Protein AF-A0A517ZX91-F1 (afdb_monomer_lite)

Foldseek 3Di:
DDDDDDDPPPPPPDDPQDPVNVLVVQQPDPWWKFWAFPVQFTQDTHPNNCVVQVHDPPPRGRDHLVVRDPPVVSVVVNVVFVVQVVVQDKDWDWDWDQDPVRDIWTKTKIKGFDADPVRHTGTMMIIMDTCPVVVVLVVVLVVLVVQLCVLVVCQVVLVVQCVVDDDPVSNVVSVVVNVVSVVSNVVSVVVSVVSVVVVVPDD

Secondary structure (DSSP, 8-state):
------------------HHHHHHHHHT-SSEEEEEETT--EEEE-HHHHHHTTPPTTTTTT--GGGTS-HHHHHHHHHHHHHHHHHTS-EEEEEEEEPTTS-EEEEEEEEEEEE-TTS-EEEEEEEEEE-HHHHHHHHHHHHHHHHHHHHHTTHHHHHHHHTT--SHHHHHHHHHHHHHHHHHHHHHHHHHHHHHHHHTT--

Structure (mmCIF, N/CA/C/O backbone):
data_AF-A0A517ZX91-F1
#
_entry.id   AF-A0A517ZX91-F1
#
loop_
_atom_site.group_PDB
_atom_site.id
_atom_site.type_symbol
_atom_site.label_atom_id
_atom_site.label_alt_id
_atom_site.label_comp_id
_atom_site.label_asym_id
_atom_site.label_entity_id
_atom_site.label_seq_id
_atom_site.pdbx_PDB_ins_code
_atom_site.Cartn_x
_atom_site.Cartn_y
_atom_site.Cartn_z
_atom_site.occupancy
_atom_site.B_iso_or_equiv
_atom_site.auth_seq_id
_atom_site.auth_comp_id
_atom_site.auth_asym_id
_atom_site.auth_atom_id
_atom_site.pdbx_PDB_model_num
ATOM 1 N N . MET A 1 1 ? 37.806 29.227 39.676 1.00 39.19 1 MET A N 1
ATOM 2 C CA . MET A 1 1 ? 37.931 28.592 38.347 1.00 39.19 1 MET A CA 1
ATOM 3 C C . MET A 1 1 ? 37.458 27.159 38.553 1.00 39.19 1 MET A C 1
ATOM 5 O O . MET A 1 1 ? 38.160 26.426 39.225 1.00 39.19 1 MET A O 1
ATOM 9 N N . ALA A 1 2 ? 36.158 26.862 38.419 1.00 39.75 2 ALA A N 1
ATOM 10 C CA . ALA A 1 2 ? 35.468 26.516 37.160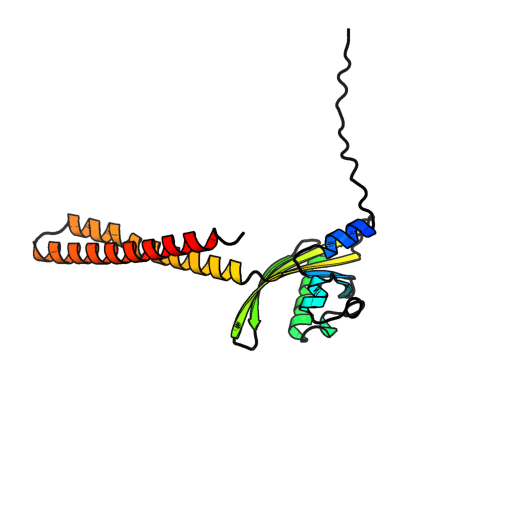 1.00 39.75 2 ALA A CA 1
ATOM 11 C C . ALA A 1 2 ? 36.251 25.415 36.411 1.00 39.75 2 ALA A C 1
ATOM 13 O O . ALA A 1 2 ? 37.409 25.651 36.095 1.00 39.75 2 ALA A O 1
ATOM 14 N N . SER A 1 3 ? 35.740 24.221 36.125 1.00 41.00 3 SER A N 1
ATOM 15 C CA . SER A 1 3 ? 34.356 23.764 35.967 1.00 41.00 3 SER A CA 1
ATOM 16 C C . SER A 1 3 ? 34.290 22.241 36.140 1.00 41.00 3 SER A C 1
ATOM 18 O O . SER A 1 3 ? 35.122 21.529 35.581 1.00 41.00 3 SER A O 1
ATOM 20 N N . GLU A 1 4 ? 33.286 21.761 36.872 1.00 41.66 4 GLU A N 1
ATOM 21 C CA . GLU A 1 4 ? 32.807 20.379 36.802 1.00 41.66 4 GLU A CA 1
ATOM 22 C C . GLU A 1 4 ? 32.166 20.153 35.427 1.00 41.66 4 GLU A C 1
ATOM 24 O O . GLU A 1 4 ? 31.244 20.871 35.038 1.00 41.66 4 GLU A O 1
ATOM 29 N N . ASP A 1 5 ? 32.675 19.173 34.689 1.00 47.22 5 ASP A N 1
ATOM 30 C CA . ASP A 1 5 ? 32.091 18.703 33.437 1.00 47.22 5 ASP A CA 1
ATOM 31 C C . ASP A 1 5 ? 31.044 17.632 33.779 1.00 47.22 5 ASP A C 1
ATOM 33 O O . ASP A 1 5 ? 31.354 16.451 33.945 1.00 47.22 5 ASP A O 1
ATOM 37 N N . GLN A 1 6 ? 29.798 18.062 34.003 1.00 42.19 6 GLN A N 1
ATOM 38 C CA . GLN A 1 6 ? 28.663 17.145 34.080 1.00 42.19 6 GLN A CA 1
ATOM 39 C C . GLN A 1 6 ? 28.227 16.750 32.661 1.00 42.19 6 GLN A C 1
ATOM 41 O O . GLN A 1 6 ? 27.982 17.634 31.833 1.00 42.19 6 GLN A O 1
ATOM 46 N N . PRO A 1 7 ? 28.027 15.453 32.368 1.00 49.12 7 PRO A N 1
ATOM 47 C CA . PRO A 1 7 ? 27.468 15.041 31.093 1.00 49.12 7 PRO A CA 1
ATOM 48 C C . PRO A 1 7 ? 26.009 15.507 31.014 1.00 49.12 7 PRO A C 1
ATOM 50 O O . PRO A 1 7 ? 25.167 15.119 31.826 1.00 49.12 7 PRO A O 1
ATOM 53 N N . ARG A 1 8 ? 25.693 16.335 30.010 1.00 44.53 8 ARG A N 1
ATOM 54 C CA . ARG A 1 8 ? 24.311 16.658 29.635 1.00 44.53 8 ARG A CA 1
ATOM 55 C C . ARG A 1 8 ? 23.623 15.396 29.114 1.00 44.53 8 ARG A C 1
ATOM 57 O O . ARG A 1 8 ? 23.612 15.126 27.916 1.00 44.53 8 ARG A O 1
ATOM 64 N N . SER A 1 9 ? 23.018 14.652 30.034 1.00 44.75 9 SER A N 1
ATOM 65 C CA . SER A 1 9 ? 21.892 13.762 29.764 1.00 44.75 9 SER A CA 1
ATOM 66 C C . SER A 1 9 ? 20.756 14.603 29.183 1.00 44.75 9 SER A C 1
ATOM 68 O O . SER A 1 9 ? 19.968 15.189 29.921 1.00 44.75 9 SER A O 1
ATOM 70 N N . SER A 1 10 ? 20.689 14.712 27.857 1.00 41.25 10 SER A N 1
ATOM 71 C CA . SER A 1 10 ? 19.470 15.163 27.187 1.00 41.25 10 SER A CA 1
ATOM 72 C C . SER A 1 10 ? 18.530 13.968 27.098 1.00 41.25 10 SER A C 1
ATOM 74 O O . SER A 1 10 ? 18.452 13.272 26.089 1.00 41.25 10 SER A O 1
ATOM 76 N N . SER A 1 11 ? 17.846 13.707 28.210 1.00 40.50 11 SER A N 1
ATOM 77 C CA . SER A 1 11 ? 16.604 12.949 28.197 1.00 40.50 11 SER A CA 1
ATOM 78 C C . SER A 1 11 ? 15.675 13.677 27.233 1.00 40.50 11 SER A C 1
ATOM 80 O O . SER A 1 11 ? 15.252 14.802 27.499 1.00 40.50 11 SER A O 1
ATOM 82 N N . VAL A 1 12 ? 15.433 13.093 26.062 1.00 49.31 12 VAL A N 1
ATOM 83 C CA . VAL A 1 12 ? 14.337 13.529 25.202 1.00 49.31 12 VAL A CA 1
ATOM 84 C C . VAL A 1 12 ? 13.075 13.092 25.932 1.00 49.31 12 VAL A C 1
ATOM 86 O O . VAL A 1 12 ? 12.599 11.975 25.745 1.00 49.31 12 VAL A O 1
ATOM 89 N N . ASP A 1 13 ? 12.594 13.936 26.842 1.00 49.41 13 ASP A N 1
ATOM 90 C CA . ASP A 1 13 ? 11.282 13.769 27.450 1.00 49.41 13 ASP A CA 1
ATOM 91 C C . ASP A 1 13 ? 10.273 13.776 26.300 1.00 49.41 13 ASP A C 1
ATOM 93 O O . ASP A 1 13 ? 10.075 14.785 25.618 1.00 49.41 13 ASP A O 1
ATOM 97 N N . GLY A 1 14 ? 9.726 12.595 26.005 1.00 57.84 14 GLY A N 1
ATOM 98 C CA . GLY A 1 14 ? 8.782 12.405 24.916 1.00 57.84 14 GLY A CA 1
ATOM 99 C C . GLY A 1 14 ? 7.611 13.359 25.096 1.00 57.84 14 GLY A C 1
ATOM 100 O O . GLY A 1 14 ? 6.990 13.381 26.156 1.00 57.84 14 GLY A O 1
ATOM 101 N N . PHE A 1 15 ? 7.315 14.157 24.070 1.00 63.41 15 PHE A N 1
ATOM 102 C CA . PHE A 1 15 ? 6.123 14.996 24.064 1.00 63.41 15 PHE A CA 1
ATOM 103 C C . PHE A 1 15 ? 4.899 14.095 24.290 1.00 63.41 15 PHE A C 1
ATOM 105 O O . PHE A 1 15 ? 4.633 13.235 23.444 1.00 63.41 15 PHE A O 1
ATOM 112 N N . PRO A 1 16 ? 4.155 14.247 25.401 1.00 70.88 16 P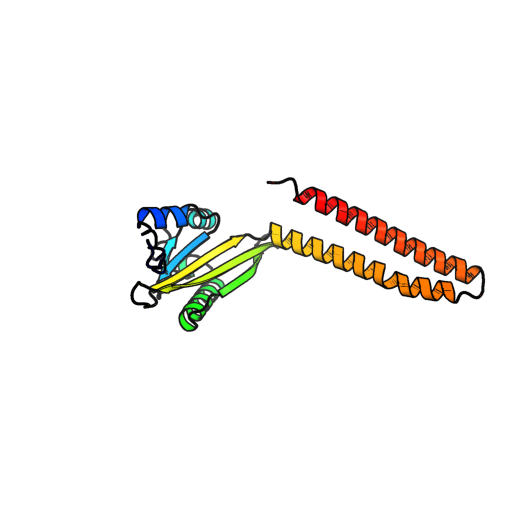RO A N 1
ATOM 113 C CA . PRO A 1 16 ? 2.964 13.449 25.623 1.00 70.88 16 PRO A CA 1
ATOM 114 C C . PRO A 1 16 ? 1.928 13.855 24.574 1.00 70.88 16 PRO A C 1
ATOM 116 O O . PRO A 1 16 ? 1.384 14.960 24.601 1.00 70.88 16 PRO A O 1
ATOM 119 N N . VAL A 1 17 ? 1.684 12.973 23.608 1.00 76.81 17 VAL A N 1
ATOM 120 C CA . VAL A 1 17 ? 0.675 13.196 22.573 1.00 76.81 17 VAL A CA 1
ATOM 121 C C . VAL A 1 17 ? -0.694 12.998 23.220 1.00 76.81 17 VAL A C 1
ATOM 123 O O . VAL A 1 17 ? -1.004 11.907 23.700 1.00 76.81 17 VAL A O 1
ATOM 126 N N . SER A 1 18 ? -1.517 14.051 23.263 1.00 87.81 18 SER A N 1
ATOM 127 C CA . SER A 1 18 ? -2.880 13.933 23.792 1.00 87.81 18 SER A CA 1
ATOM 128 C C . SER A 1 18 ? -3.715 12.984 22.924 1.00 87.81 18 SER A C 1
ATOM 130 O O . SER A 1 18 ? -3.395 12.728 21.757 1.00 87.81 18 SER A O 1
ATOM 132 N N . LYS A 1 19 ? -4.810 12.455 23.476 1.00 86.12 19 LYS A N 1
ATOM 133 C CA . LYS A 1 19 ? -5.722 11.585 22.720 1.00 86.12 19 LYS A CA 1
ATOM 134 C C . LYS A 1 19 ? -6.287 12.309 21.493 1.00 86.12 19 LYS A C 1
ATOM 136 O O . LYS A 1 19 ? -6.380 11.719 20.420 1.00 86.12 19 LYS A O 1
ATOM 141 N N . GLU A 1 20 ? -6.617 13.587 21.648 1.00 89.25 20 GLU A N 1
ATOM 142 C CA . GLU A 1 20 ? -7.146 14.454 20.594 1.00 89.25 20 GLU A CA 1
ATOM 143 C C . GLU A 1 20 ? -6.108 14.672 19.491 1.00 89.25 20 GLU A C 1
ATOM 145 O O . GLU A 1 20 ? -6.442 14.576 18.311 1.00 89.25 20 GLU A O 1
ATOM 150 N N . LEU A 1 21 ? -4.843 14.901 19.861 1.00 90.25 21 LEU A N 1
ATOM 151 C CA . LEU A 1 21 ? -3.762 15.064 18.894 1.00 90.25 21 LEU A CA 1
ATOM 152 C C . LEU A 1 21 ? -3.479 13.756 18.144 1.00 90.25 21 LEU A C 1
ATOM 154 O O . LEU A 1 21 ? -3.398 13.776 16.921 1.00 90.25 21 LEU A O 1
ATOM 158 N N . SER A 1 22 ? -3.396 12.618 18.842 1.00 89.19 22 SER A N 1
ATOM 159 C CA . SER A 1 22 ? -3.219 11.301 18.206 1.00 89.19 22 SER A CA 1
ATOM 160 C C . SER A 1 22 ? -4.327 11.016 17.193 1.00 89.19 22 SER A C 1
ATOM 162 O O . SER A 1 22 ? -4.052 10.604 16.069 1.00 89.19 22 SER A O 1
ATOM 164 N N . HIS A 1 23 ? -5.580 11.286 17.569 1.00 89.88 23 HIS A N 1
ATOM 165 C CA . HIS A 1 23 ? -6.719 11.136 16.670 1.00 89.88 23 HIS A CA 1
ATOM 166 C C . HIS A 1 23 ? -6.590 12.048 15.445 1.00 89.88 23 HIS A C 1
ATOM 168 O O . HIS A 1 23 ? -6.712 11.581 14.318 1.00 89.88 23 HIS A O 1
ATOM 174 N N . ALA A 1 24 ? -6.291 13.335 15.645 1.00 92.25 24 ALA A N 1
ATOM 175 C CA . ALA A 1 24 ? -6.115 14.285 14.549 1.00 92.25 24 ALA A CA 1
ATOM 176 C C . ALA A 1 24 ? -4.982 13.877 13.590 1.00 92.25 24 ALA A C 1
ATOM 178 O O . ALA A 1 24 ? -5.131 14.000 12.378 1.00 92.25 24 ALA A O 1
ATOM 179 N N . LEU A 1 25 ? -3.870 13.347 14.111 1.00 93.31 25 LEU A N 1
ATOM 180 C CA . LEU A 1 25 ? -2.755 12.872 13.291 1.00 93.31 25 LEU A CA 1
ATOM 181 C C . LEU A 1 25 ? -3.152 11.687 12.403 1.00 93.31 25 LEU A C 1
ATOM 183 O O . LEU A 1 25 ? -2.773 11.672 11.237 1.00 93.31 25 LEU A O 1
ATOM 187 N N . LEU A 1 26 ? -3.925 10.729 12.926 1.00 93.69 26 LEU A N 1
ATOM 188 C CA . LEU A 1 26 ? -4.419 9.583 12.148 1.00 93.69 26 LEU A CA 1
ATOM 189 C C . LEU A 1 26 ? -5.465 9.997 11.098 1.00 93.69 26 LEU A C 1
ATOM 191 O O . LEU A 1 26 ? -5.507 9.423 10.009 1.00 93.69 26 LEU A O 1
ATOM 195 N N . GLU A 1 27 ? -6.285 11.005 11.401 1.00 94.31 27 GLU A N 1
ATOM 196 C CA . GLU A 1 27 ? -7.283 11.546 10.468 1.00 94.31 27 GLU A CA 1
ATOM 197 C C . GLU A 1 27 ? -6.658 12.318 9.301 1.00 94.31 27 GLU A C 1
ATOM 199 O O . GLU A 1 27 ? -7.143 12.240 8.175 1.00 94.31 27 GLU A O 1
ATOM 204 N N . CYS A 1 28 ? -5.555 13.030 9.540 1.00 92.38 28 CYS A N 1
ATOM 205 C CA . CYS A 1 28 ? -4.878 13.822 8.512 1.00 92.38 28 CYS A CA 1
ATOM 206 C C . CYS A 1 28 ? -3.995 12.996 7.560 1.00 92.38 28 CYS A C 1
ATOM 208 O O . CYS A 1 28 ? -3.414 13.562 6.632 1.00 92.38 28 CYS A O 1
ATOM 210 N N . MET A 1 29 ? -3.846 11.684 7.776 1.00 93.81 29 MET A N 1
ATOM 211 C CA . MET A 1 29 ? -3.003 10.856 6.913 1.00 93.81 29 MET A CA 1
ATOM 212 C C . MET A 1 29 ? -3.636 10.677 5.522 1.00 93.81 29 MET A C 1
ATOM 214 O O . MET A 1 29 ? -4.807 10.307 5.426 1.00 93.81 29 MET A O 1
ATOM 218 N N . PRO A 1 30 ? -2.870 10.829 4.425 1.00 92.62 30 PRO A N 1
ATOM 219 C CA . PRO A 1 30 ? -3.362 10.614 3.062 1.00 92.62 30 PRO A CA 1
ATOM 220 C C . PRO A 1 30 ? -3.462 9.121 2.689 1.00 92.62 30 PRO A C 1
ATOM 222 O O . PRO A 1 30 ? -3.406 8.766 1.515 1.00 92.62 30 PRO A O 1
ATOM 225 N N . VAL A 1 31 ? -3.591 8.239 3.681 1.00 96.44 31 VAL A N 1
ATOM 226 C CA . VAL A 1 31 ? -3.709 6.786 3.517 1.00 96.44 31 VAL A CA 1
ATOM 227 C C . VAL A 1 31 ? -4.908 6.281 4.307 1.00 96.44 31 VAL A C 1
ATOM 229 O O . VAL A 1 31 ? -5.383 6.942 5.234 1.00 96.44 31 VAL A O 1
ATOM 232 N N . ASN A 1 32 ? -5.405 5.102 3.955 1.00 97.12 32 ASN A N 1
ATOM 233 C CA . ASN A 1 32 ? -6.430 4.444 4.750 1.00 97.12 32 ASN A CA 1
ATOM 234 C C . ASN A 1 32 ? -5.802 3.933 6.036 1.00 97.12 32 ASN A C 1
ATOM 236 O O . ASN A 1 32 ? -4.766 3.272 5.987 1.00 97.12 32 ASN A O 1
ATOM 240 N N . VAL A 1 33 ? -6.431 4.227 7.171 1.00 97.62 33 VAL A N 1
ATOM 241 C CA . VAL A 1 33 ? -5.963 3.793 8.487 1.00 97.62 33 VAL A CA 1
ATOM 242 C C . VAL A 1 33 ? -7.082 3.047 9.184 1.00 97.62 33 VAL A C 1
ATOM 244 O O . VAL A 1 33 ? -8.180 3.578 9.352 1.00 97.62 33 VAL A O 1
ATOM 247 N N . ILE A 1 34 ? -6.783 1.831 9.629 1.00 97.38 34 ILE A N 1
ATOM 248 C CA . ILE A 1 34 ? -7.692 0.983 10.394 1.00 97.38 34 ILE A CA 1
ATOM 249 C C . ILE A 1 34 ? -6.944 0.440 11.607 1.00 97.38 34 ILE A C 1
ATOM 251 O O . ILE A 1 34 ? -5.778 0.058 11.518 1.00 97.38 34 ILE A O 1
ATOM 255 N N . PHE A 1 35 ? -7.629 0.355 12.740 1.00 97.44 35 PHE A N 1
ATOM 256 C CA . PHE A 1 35 ? -7.185 -0.441 13.878 1.00 97.44 35 PHE A CA 1
ATOM 257 C C . PHE A 1 35 ? -8.242 -1.491 14.201 1.00 97.44 35 PHE A C 1
ATOM 259 O O . PHE A 1 35 ? -9.424 -1.161 14.343 1.00 97.44 35 PHE A O 1
ATOM 266 N N . LYS A 1 36 ? -7.814 -2.748 14.316 1.00 98.25 36 LYS A N 1
ATOM 267 C CA . LYS A 1 36 ? -8.670 -3.881 14.671 1.00 98.25 36 LYS A CA 1
ATOM 268 C C . LYS A 1 36 ? -8.222 -4.494 15.989 1.00 98.25 36 LYS A C 1
ATOM 270 O O . LYS A 1 36 ? -7.023 -4.579 16.243 1.00 98.25 36 LYS A O 1
ATOM 275 N N . ASP A 1 37 ? -9.171 -4.973 16.785 1.00 97.94 37 ASP A N 1
ATOM 276 C CA . ASP A 1 37 ? -8.870 -5.788 17.962 1.00 97.94 37 ASP A CA 1
ATOM 277 C C . ASP A 1 37 ? -8.340 -7.186 17.580 1.00 97.94 37 ASP A C 1
ATOM 279 O O . ASP A 1 37 ? -8.298 -7.575 16.408 1.00 97.94 37 ASP A O 1
ATOM 283 N N . LEU A 1 38 ? -7.954 -7.981 18.582 1.00 96.94 38 LEU A N 1
ATOM 284 C CA . LEU A 1 38 ? -7.496 -9.366 18.387 1.00 96.94 38 LEU A CA 1
ATOM 285 C C . LEU A 1 38 ? -8.563 -10.270 17.727 1.00 96.94 38 LEU A C 1
ATOM 287 O O . LEU A 1 38 ? -8.237 -11.247 17.048 1.00 96.94 38 LEU A O 1
ATOM 291 N N . GLY A 1 39 ? -9.845 -9.938 17.894 1.00 96.31 39 GLY A N 1
ATOM 292 C CA . GLY A 1 39 ? -10.975 -10.607 17.251 1.00 96.31 39 GLY A CA 1
ATOM 293 C C . GLY A 1 39 ? -11.192 -10.195 15.792 1.00 96.31 39 GLY A C 1
ATOM 294 O O . GLY A 1 39 ? -11.977 -10.841 15.099 1.00 96.31 39 GLY A O 1
ATOM 295 N N . GLY A 1 40 ? -10.479 -9.178 15.300 1.00 96.75 40 GLY A N 1
ATOM 296 C CA . GLY A 1 40 ? -10.638 -8.623 13.956 1.00 96.75 40 GLY A CA 1
ATOM 297 C C . GLY A 1 40 ? -11.741 -7.589 13.821 1.00 96.75 40 GLY A C 1
ATOM 298 O O . GLY A 1 40 ? -12.103 -7.254 12.695 1.00 96.75 40 GLY A O 1
ATOM 299 N N . ARG A 1 41 ? -12.298 -7.101 14.931 1.00 97.94 41 ARG A N 1
ATOM 300 C CA . ARG A 1 41 ? -13.310 -6.047 14.904 1.00 97.94 41 ARG A CA 1
ATOM 301 C C . ARG A 1 41 ? -12.632 -4.702 14.765 1.00 97.94 41 ARG A C 1
ATOM 303 O O . ARG A 1 41 ? -11.700 -4.397 15.505 1.00 97.94 41 ARG A O 1
ATOM 310 N N . ILE A 1 42 ? -13.126 -3.883 13.850 1.00 97.88 42 ILE A N 1
ATOM 311 C CA . ILE A 1 42 ? -12.627 -2.527 13.644 1.00 97.88 42 ILE A CA 1
ATOM 312 C C . ILE A 1 42 ? -12.993 -1.673 14.863 1.00 97.88 42 ILE A C 1
ATOM 314 O O . ILE A 1 42 ? -14.167 -1.521 15.197 1.00 97.88 42 ILE A O 1
ATOM 318 N N . LEU A 1 43 ? -11.984 -1.107 15.521 1.00 96.50 43 LEU A N 1
ATOM 319 C CA . LEU A 1 43 ? -12.139 -0.173 16.641 1.00 96.50 43 LEU A CA 1
ATOM 320 C C . LEU A 1 43 ? -11.884 1.279 16.228 1.00 96.50 43 LEU A C 1
ATOM 322 O O . LEU A 1 43 ? -12.358 2.198 16.892 1.00 96.50 43 LEU A O 1
ATOM 326 N N . PHE A 1 44 ? -11.153 1.488 15.134 1.00 95.94 44 PHE A N 1
ATOM 327 C CA . PHE A 1 44 ? -10.928 2.801 14.542 1.00 95.94 44 PHE A CA 1
ATOM 328 C C . PHE A 1 44 ? -10.771 2.678 13.027 1.00 95.94 44 PHE A C 1
ATOM 330 O O . PHE A 1 44 ? -10.171 1.724 12.532 1.00 95.94 44 PHE A O 1
ATOM 337 N N . ALA A 1 45 ? -11.294 3.669 12.317 1.00 96.56 45 ALA A N 1
ATOM 338 C CA . ALA A 1 45 ? -11.159 3.856 10.883 1.00 96.56 45 ALA A CA 1
ATOM 339 C C . ALA A 1 45 ? -11.105 5.362 10.618 1.00 96.56 45 ALA A C 1
ATOM 341 O O . ALA A 1 45 ? -12.009 6.072 11.059 1.00 96.56 45 ALA A O 1
ATOM 342 N N . ASN A 1 46 ? -10.078 5.840 9.915 1.00 96.75 46 ASN A N 1
ATOM 343 C CA . ASN A 1 46 ? -10.006 7.258 9.571 1.00 96.75 46 ASN A CA 1
ATOM 344 C C . ASN A 1 46 ? -11.017 7.634 8.474 1.00 96.75 46 ASN A C 1
ATOM 346 O O . ASN A 1 46 ? -11.600 6.783 7.787 1.00 96.75 46 ASN A O 1
ATOM 350 N N . GLN A 1 47 ? -11.211 8.937 8.279 1.00 95.44 47 GLN A N 1
ATOM 351 C CA . GLN A 1 47 ? -12.135 9.475 7.290 1.00 95.44 47 GLN A CA 1
ATOM 352 C C . GLN A 1 47 ? -11.782 9.027 5.866 1.00 95.44 47 GLN A C 1
ATOM 354 O O . GLN A 1 47 ? -12.687 8.773 5.069 1.00 95.44 47 GLN A O 1
ATOM 359 N N . ARG A 1 48 ? -10.489 8.882 5.549 1.00 95.69 48 ARG A N 1
ATOM 360 C CA . ARG A 1 48 ? -10.030 8.411 4.236 1.00 95.69 48 ARG A CA 1
ATOM 361 C C . ARG A 1 48 ? -10.552 7.005 3.928 1.00 95.69 48 ARG A C 1
ATOM 363 O O . ARG A 1 48 ? -11.144 6.811 2.869 1.00 95.69 48 ARG A O 1
ATOM 370 N N . PHE A 1 49 ? -10.445 6.074 4.878 1.00 95.75 49 PHE A N 1
ATOM 371 C CA . PHE A 1 49 ? -10.988 4.727 4.694 1.00 95.75 49 PHE A CA 1
ATOM 372 C C . PHE A 1 49 ? -12.516 4.711 4.607 1.00 95.75 49 PHE A C 1
ATOM 374 O O . PHE A 1 49 ? -13.083 3.975 3.800 1.00 95.75 49 PHE A O 1
ATOM 381 N N . CYS A 1 50 ? -13.202 5.548 5.389 1.00 94.44 50 CYS A N 1
ATOM 382 C CA . CYS A 1 50 ? -14.655 5.691 5.282 1.00 94.44 50 CYS A CA 1
ATOM 383 C C . CYS A 1 50 ? -15.068 6.128 3.863 1.00 94.44 50 CYS A C 1
ATOM 385 O O . CYS A 1 50 ? -15.975 5.545 3.276 1.00 94.44 50 CYS A O 1
ATOM 387 N N . GLN A 1 51 ? -14.359 7.103 3.284 1.00 93.31 51 GLN A N 1
ATOM 388 C CA . GLN A 1 51 ? -14.596 7.564 1.913 1.00 93.31 51 GLN A CA 1
ATOM 389 C C . GLN A 1 51 ? -14.335 6.461 0.881 1.00 93.31 51 GLN A C 1
ATOM 391 O O . GLN A 1 51 ? -15.164 6.256 -0.001 1.00 93.31 51 GLN A O 1
ATOM 396 N N . GLU A 1 52 ? -13.215 5.740 0.995 1.00 90.88 52 GLU A N 1
ATOM 397 C CA . GLU A 1 52 ? -12.854 4.678 0.046 1.00 90.88 52 GLU A CA 1
ATOM 398 C C . GLU A 1 52 ? -13.812 3.480 0.108 1.00 90.88 52 GLU A C 1
ATOM 400 O O . GLU A 1 52 ? -14.175 2.921 -0.922 1.00 90.88 52 GLU A O 1
ATOM 405 N N . SER A 1 53 ? -14.285 3.128 1.304 1.00 88.81 53 SER A N 1
ATOM 406 C CA . SER A 1 53 ? -15.266 2.053 1.512 1.00 88.81 53 SER A CA 1
ATOM 407 C C . SER A 1 53 ? -16.722 2.478 1.278 1.00 88.81 53 SER A C 1
ATOM 409 O O . SER A 1 53 ? -17.627 1.657 1.432 1.00 88.81 53 SER A O 1
ATOM 411 N N . GLY A 1 54 ? -16.982 3.753 0.962 1.00 91.88 54 GLY A N 1
ATOM 412 C CA . GLY A 1 54 ? -18.338 4.293 0.818 1.00 91.88 54 GLY A CA 1
ATOM 413 C C . GLY A 1 54 ? -19.178 4.250 2.104 1.00 91.88 54 GLY A C 1
ATOM 414 O O . GLY A 1 54 ? -20.404 4.335 2.035 1.00 91.88 54 GLY A O 1
ATOM 415 N N . SER A 1 55 ? -18.540 4.104 3.268 1.00 92.38 55 SER A N 1
ATOM 416 C CA . SER A 1 55 ? -19.192 3.994 4.577 1.00 92.38 55 SER A CA 1
ATOM 417 C C . SER A 1 55 ? -19.184 5.328 5.322 1.00 92.38 55 SER A C 1
ATOM 419 O O . SER A 1 55 ? -18.296 6.164 5.138 1.00 92.38 55 SER A O 1
ATOM 421 N N . ARG A 1 56 ? -20.154 5.548 6.213 1.00 91.25 56 ARG A N 1
ATOM 422 C CA . ARG A 1 56 ? -20.134 6.729 7.093 1.00 91.25 56 ARG A CA 1
ATOM 423 C C . ARG A 1 56 ? -19.227 6.506 8.310 1.00 91.25 56 ARG A C 1
ATOM 425 O O . ARG A 1 56 ? -19.079 5.365 8.759 1.00 91.25 56 ARG A O 1
ATOM 432 N N . PRO A 1 57 ? -18.681 7.583 8.912 1.00 82.94 57 PRO A N 1
ATOM 433 C CA . PRO A 1 57 ? -17.976 7.483 10.187 1.00 82.94 57 PRO A CA 1
ATOM 434 C C . PRO A 1 57 ? -18.831 6.757 11.233 1.00 82.94 57 PRO A C 1
ATOM 436 O O . PRO A 1 57 ? -20.002 7.081 11.422 1.00 82.94 57 PRO A O 1
ATOM 439 N N . GLY A 1 58 ? -18.255 5.753 11.894 1.00 88.88 58 GLY A N 1
ATOM 440 C CA . GLY A 1 58 ? -18.950 4.926 12.885 1.00 88.88 58 GLY A CA 1
ATOM 441 C C . GLY A 1 58 ? -19.592 3.645 12.335 1.00 88.88 58 GLY A C 1
ATOM 442 O O . GLY A 1 58 ? -19.643 2.660 13.063 1.00 88.88 58 GLY A O 1
ATOM 443 N N . GLU A 1 59 ? -20.003 3.589 11.060 1.00 94.50 59 GLU A N 1
ATOM 444 C CA . GLU A 1 59 ? -20.648 2.391 10.476 1.00 94.50 59 GLU A CA 1
ATOM 445 C C . GLU A 1 59 ? -19.700 1.193 10.349 1.00 94.50 59 GLU A C 1
ATOM 447 O O . GLU A 1 59 ? -20.149 0.055 10.207 1.00 94.50 59 GLU A O 1
ATOM 452 N N . LEU A 1 60 ? -18.394 1.449 10.363 1.00 95.12 60 LEU A N 1
ATOM 453 C CA . LEU A 1 60 ? -17.352 0.429 10.299 1.00 95.12 60 LEU A CA 1
ATOM 454 C C . LEU A 1 60 ? -17.021 -0.156 11.676 1.00 95.12 60 LEU A C 1
ATOM 456 O O . LEU A 1 60 ? -16.472 -1.249 11.755 1.00 95.12 60 LEU A O 1
ATOM 460 N N . ILE A 1 61 ? -17.350 0.545 12.762 1.00 97.12 61 ILE A N 1
ATOM 461 C CA . ILE A 1 61 ? -16.937 0.144 14.106 1.00 97.12 61 ILE A CA 1
ATOM 462 C C . ILE A 1 61 ? -17.675 -1.131 14.527 1.00 97.12 61 ILE A C 1
ATOM 464 O O . ILE A 1 61 ? -18.892 -1.241 14.400 1.00 97.12 61 ILE A O 1
ATOM 468 N N . GLY A 1 62 ? -16.925 -2.112 15.026 1.00 97.12 62 GLY A N 1
ATOM 469 C CA . GLY A 1 62 ? -17.427 -3.423 15.439 1.00 97.12 62 GLY A CA 1
ATOM 470 C C . GLY A 1 62 ? -17.573 -4.451 14.309 1.00 97.12 62 GLY A C 1
ATOM 471 O O . GLY A 1 62 ? -17.675 -5.646 14.616 1.00 97.12 62 GLY A O 1
ATOM 472 N N . LYS A 1 63 ? -17.535 -4.013 13.040 1.00 97.25 63 LYS A N 1
ATOM 473 C CA . LYS A 1 63 ? -17.514 -4.888 11.859 1.00 97.25 63 LYS A CA 1
ATOM 474 C C . LYS A 1 63 ? -16.165 -5.583 11.704 1.00 97.25 63 LYS A C 1
ATOM 476 O O . LYS A 1 63 ? -15.146 -5.133 12.227 1.00 97.25 63 LYS A O 1
ATOM 481 N N . THR A 1 64 ? -16.179 -6.679 10.967 1.00 97.00 64 THR A N 1
ATOM 482 C CA . THR A 1 64 ? -15.024 -7.494 10.595 1.00 97.00 64 THR A CA 1
ATOM 483 C C . THR A 1 64 ? -14.802 -7.447 9.086 1.00 97.00 64 THR A C 1
ATOM 485 O O . THR A 1 64 ? -15.654 -6.963 8.342 1.00 97.00 64 THR A O 1
ATOM 488 N N . ASP A 1 65 ? -13.683 -7.993 8.607 1.00 95.62 65 ASP A N 1
ATOM 489 C CA . ASP A 1 65 ? -13.420 -8.087 7.163 1.00 95.62 65 ASP A CA 1
ATOM 490 C C . ASP A 1 65 ? -14.526 -8.845 6.408 1.00 95.62 65 ASP A C 1
ATOM 492 O O . ASP A 1 65 ? -14.821 -8.512 5.265 1.00 95.62 65 ASP A O 1
ATOM 496 N N . TYR A 1 66 ? -15.186 -9.812 7.058 1.00 95.94 66 TYR A N 1
ATOM 497 C CA . TYR A 1 66 ? -16.295 -10.581 6.477 1.00 95.94 66 TYR A CA 1
ATOM 498 C C . TYR A 1 66 ? -17.550 -9.744 6.220 1.00 95.94 66 TYR A C 1
ATOM 500 O O . TYR A 1 66 ? -18.364 -10.104 5.375 1.00 95.94 66 TYR A O 1
ATOM 508 N N . ASP A 1 67 ? -17.714 -8.633 6.939 1.00 94.94 67 ASP A N 1
ATOM 509 C CA . ASP A 1 67 ? -18.836 -7.713 6.747 1.00 94.94 67 ASP A CA 1
ATOM 510 C C . ASP A 1 67 ? -18.574 -6.717 5.603 1.00 94.94 67 ASP A C 1
ATOM 512 O O . ASP A 1 67 ? -19.491 -6.010 5.183 1.00 94.94 67 ASP A O 1
ATOM 516 N N . LEU A 1 68 ? -17.322 -6.618 5.136 1.00 90.81 68 LEU A N 1
ATOM 517 C CA . LEU A 1 68 ? -16.863 -5.600 4.183 1.00 90.81 68 LEU A CA 1
ATOM 518 C C . LEU A 1 68 ? -16.418 -6.183 2.841 1.00 90.81 68 LEU A C 1
ATOM 520 O O . LEU A 1 68 ? -16.522 -5.508 1.819 1.00 90.81 68 LEU A O 1
ATOM 524 N N . PHE A 1 69 ? -15.914 -7.415 2.832 1.00 89.81 69 PHE A N 1
ATOM 525 C CA . PHE A 1 69 ? -15.271 -8.011 1.669 1.00 89.81 69 PHE A CA 1
ATOM 526 C C . PHE A 1 69 ? -15.820 -9.410 1.368 1.00 89.81 69 PHE A C 1
ATOM 528 O O . PHE A 1 69 ? -16.303 -10.097 2.271 1.00 89.81 69 PHE A O 1
ATOM 535 N N . PRO A 1 70 ? -15.708 -9.876 0.109 1.00 92.25 70 PRO A N 1
ATOM 536 C CA . PRO A 1 70 ? -15.971 -11.267 -0.236 1.00 92.25 70 PRO A CA 1
ATOM 537 C C . PRO A 1 70 ? -15.166 -12.228 0.640 1.00 92.25 70 PRO A C 1
ATOM 539 O O . PRO A 1 70 ? -14.034 -11.929 1.028 1.00 92.25 70 PRO A O 1
ATOM 542 N N . GLN A 1 71 ? -15.740 -13.404 0.897 1.00 93.19 71 GLN A N 1
ATOM 543 C CA . GLN A 1 71 ? -15.210 -14.380 1.850 1.00 93.19 71 GLN A CA 1
ATOM 544 C C . GLN A 1 71 ? -13.720 -14.685 1.645 1.00 93.19 71 GLN A C 1
ATOM 546 O O . GLN A 1 71 ? -12.958 -14.635 2.603 1.00 93.19 71 GLN A O 1
ATOM 551 N N . GLU A 1 72 ? -13.287 -14.938 0.409 1.00 92.81 72 GLU A N 1
ATOM 552 C CA . GLU A 1 72 ? -11.888 -15.265 0.107 1.00 92.81 72 GLU A CA 1
ATOM 553 C C . GLU A 1 72 ? -10.918 -14.139 0.509 1.00 92.81 72 GLU A C 1
ATOM 555 O O . GLU A 1 72 ? -9.880 -14.393 1.124 1.00 92.81 72 GLU A O 1
ATOM 560 N N . MET A 1 73 ? -11.276 -12.878 0.234 1.00 90.38 73 MET A N 1
ATOM 561 C CA . MET A 1 73 ? -10.450 -11.738 0.640 1.00 90.38 73 MET A CA 1
ATOM 562 C C . MET A 1 73 ? -10.474 -11.537 2.154 1.00 90.38 73 MET A C 1
ATOM 564 O O . MET A 1 73 ? -9.429 -11.298 2.755 1.00 90.38 73 MET A O 1
ATOM 568 N N . ALA A 1 74 ? -11.645 -11.663 2.782 1.00 94.25 74 ALA A N 1
ATOM 569 C CA . ALA A 1 74 ? -11.775 -11.545 4.230 1.00 94.25 74 ALA A CA 1
ATOM 570 C C . ALA A 1 74 ? -10.931 -12.604 4.961 1.00 94.25 74 ALA A C 1
ATOM 572 O O . ALA A 1 74 ? -10.223 -12.286 5.917 1.00 94.25 74 ALA A O 1
ATOM 573 N N . GLU A 1 75 ? -10.937 -13.847 4.475 1.00 96.25 75 GLU A N 1
ATOM 574 C CA . GLU A 1 75 ? -10.102 -14.932 4.993 1.00 96.25 75 GLU A CA 1
ATOM 575 C C . GLU A 1 75 ? -8.609 -14.635 4.830 1.00 96.25 75 GLU A C 1
ATOM 577 O O . GLU A 1 75 ? -7.842 -14.837 5.777 1.00 96.25 75 GLU A O 1
ATOM 582 N N . LYS A 1 76 ? -8.189 -14.124 3.663 1.00 94.81 76 LYS A N 1
ATOM 583 C CA . LYS A 1 76 ? -6.807 -13.674 3.440 1.00 94.81 76 LYS A CA 1
ATOM 584 C C . LYS A 1 76 ? -6.424 -12.588 4.446 1.00 94.81 76 LYS A C 1
ATOM 586 O O . LYS A 1 76 ? -5.431 -12.741 5.151 1.00 94.81 76 LYS A O 1
ATOM 591 N N . TYR A 1 77 ? -7.222 -11.528 4.572 1.00 94.81 77 TYR A N 1
ATOM 592 C CA . TYR A 1 77 ? -6.915 -10.417 5.474 1.00 94.81 77 TYR A CA 1
ATOM 593 C C . TYR A 1 77 ? -6.826 -10.860 6.931 1.00 94.81 77 TYR A C 1
ATOM 595 O O . TYR A 1 77 ? -5.886 -10.469 7.622 1.00 94.81 77 TYR A O 1
ATOM 603 N N . ARG A 1 78 ? -7.733 -11.735 7.378 1.00 96.12 78 ARG A N 1
ATOM 604 C CA . ARG A 1 78 ? -7.694 -12.310 8.728 1.00 96.12 78 ARG A CA 1
ATOM 605 C C . ARG A 1 78 ? -6.470 -13.187 8.960 1.00 96.12 78 ARG A C 1
ATOM 607 O O . ARG A 1 78 ? -5.932 -13.177 10.066 1.00 96.12 78 ARG A O 1
ATOM 614 N N . ARG A 1 79 ? -6.023 -13.932 7.948 1.00 96.31 79 ARG A N 1
ATOM 615 C CA . ARG A 1 79 ? -4.801 -14.743 8.019 1.00 96.31 79 ARG A CA 1
ATOM 616 C C . ARG A 1 79 ? -3.560 -13.865 8.138 1.00 96.31 79 ARG A C 1
ATOM 618 O O . ARG A 1 79 ? -2.756 -14.094 9.034 1.00 96.31 79 ARG A O 1
ATOM 625 N N . ASP A 1 80 ? -3.457 -12.841 7.299 1.00 96.00 80 ASP A N 1
ATOM 626 C CA . ASP A 1 80 ? -2.358 -11.873 7.325 1.00 96.00 80 ASP A CA 1
ATOM 627 C C . ASP A 1 80 ? -2.289 -11.152 8.686 1.00 96.00 80 ASP A C 1
ATOM 629 O O . ASP A 1 80 ? -1.220 -11.040 9.283 1.00 96.00 80 ASP A O 1
ATOM 633 N N . ASP A 1 81 ? -3.440 -10.719 9.216 1.00 97.00 81 ASP A N 1
ATOM 634 C CA . ASP A 1 81 ? -3.545 -10.082 10.536 1.00 97.00 81 ASP A CA 1
ATOM 635 C C . ASP A 1 81 ? -3.090 -11.042 11.655 1.00 97.00 81 ASP A C 1
ATOM 637 O O . ASP A 1 81 ? -2.338 -10.657 12.553 1.00 97.00 81 ASP A O 1
ATOM 641 N N . ALA A 1 82 ? -3.507 -12.312 11.596 1.00 95.56 82 ALA A N 1
ATOM 642 C CA . ALA A 1 82 ? -3.109 -13.330 12.567 1.00 95.56 82 ALA A CA 1
ATOM 643 C C . ALA A 1 82 ? -1.608 -13.653 12.502 1.00 95.56 82 ALA A C 1
ATOM 645 O O . ALA A 1 82 ? -0.975 -13.841 13.543 1.00 95.56 82 ALA A O 1
ATOM 646 N N . ASP A 1 83 ? -1.022 -13.688 11.304 1.00 94.94 83 ASP A N 1
ATOM 647 C CA . ASP A 1 83 ? 0.409 -13.920 11.114 1.00 94.94 83 ASP A CA 1
ATOM 648 C C . ASP A 1 83 ? 1.251 -12.771 11.683 1.00 94.94 83 ASP A C 1
ATOM 650 O O . ASP A 1 83 ? 2.250 -13.027 12.361 1.00 94.94 83 ASP A O 1
ATOM 654 N N . VAL A 1 84 ? 0.825 -11.521 11.480 1.00 95.81 84 VAL A N 1
ATOM 655 C CA . VAL A 1 84 ? 1.439 -10.318 12.072 1.00 95.81 84 VAL A CA 1
ATOM 656 C C . VAL A 1 84 ? 1.407 -10.386 13.598 1.00 95.81 84 VAL A C 1
ATOM 658 O O . VAL A 1 84 ? 2.445 -10.245 14.250 1.00 95.81 84 VAL A O 1
ATOM 661 N N . LEU A 1 85 ? 0.239 -10.684 14.174 1.00 95.12 85 LEU A N 1
ATOM 662 C CA . LEU A 1 85 ? 0.067 -10.822 15.623 1.00 95.12 85 LEU A CA 1
ATOM 663 C C . LEU A 1 85 ? 0.917 -11.960 16.203 1.00 95.12 85 LEU A C 1
ATOM 665 O O . LEU A 1 85 ? 1.515 -11.803 17.264 1.00 95.12 85 LEU A O 1
ATOM 669 N N . LYS A 1 86 ? 1.006 -13.099 15.505 1.00 93.44 86 LYS A N 1
ATOM 670 C CA . LYS A 1 86 ? 1.770 -14.271 15.955 1.00 93.44 86 LYS A CA 1
ATOM 671 C C . LYS A 1 86 ? 3.279 -14.060 15.869 1.00 93.44 86 LYS A C 1
ATOM 673 O O . LYS A 1 86 ? 4.006 -14.511 16.750 1.00 93.44 86 LYS A O 1
ATOM 678 N N . ARG A 1 87 ? 3.764 -13.437 14.791 1.00 90.62 87 ARG A N 1
ATOM 679 C CA . ARG A 1 87 ? 5.201 -13.195 14.575 1.00 90.62 87 ARG A CA 1
ATOM 680 C C . ARG A 1 87 ? 5.709 -11.989 15.363 1.00 90.62 87 ARG A C 1
ATOM 682 O O . ARG A 1 87 ? 6.910 -11.897 15.587 1.00 90.62 87 ARG A O 1
ATOM 689 N N . GLY A 1 88 ? 4.820 -11.069 15.749 1.00 82.25 88 GLY A N 1
ATOM 690 C CA . GLY A 1 88 ? 5.189 -9.791 16.360 1.00 82.25 88 GLY A CA 1
ATOM 691 C C . GLY A 1 88 ? 5.924 -8.852 15.395 1.00 82.25 88 GLY A C 1
ATOM 692 O O . GLY A 1 88 ? 6.600 -7.929 15.838 1.00 82.25 88 GLY A O 1
ATOM 693 N N . GLY A 1 89 ? 5.832 -9.110 14.088 1.00 86.00 89 GLY A N 1
ATOM 694 C CA . GLY A 1 89 ? 6.561 -8.399 13.040 1.00 86.00 89 GLY A CA 1
ATOM 695 C C . GLY A 1 89 ? 5.629 -7.665 12.086 1.00 86.00 89 GLY A C 1
ATOM 696 O O . GLY A 1 89 ? 4.433 -7.933 12.037 1.00 86.00 89 GLY A O 1
ATOM 697 N N . VAL A 1 90 ? 6.198 -6.746 11.315 1.00 93.38 90 VAL A N 1
ATOM 698 C CA . VAL A 1 90 ? 5.477 -5.978 10.299 1.00 93.38 90 VAL A CA 1
ATOM 699 C C . VAL A 1 90 ? 5.268 -6.826 9.044 1.00 93.38 90 VAL A C 1
ATOM 701 O O . VAL A 1 90 ? 6.197 -7.488 8.580 1.00 93.38 90 VAL A O 1
ATOM 704 N N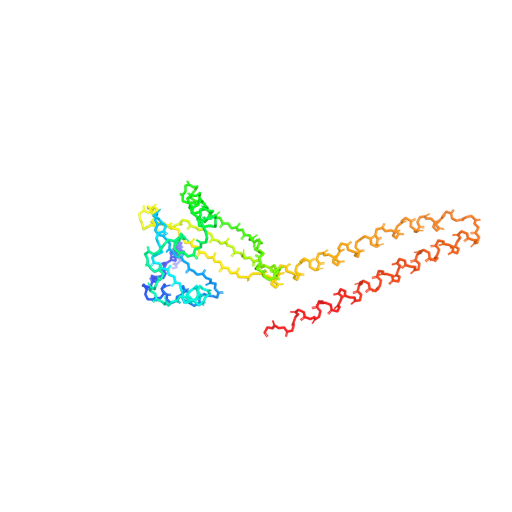 . LEU A 1 91 ? 4.068 -6.760 8.472 1.00 94.56 91 LEU A N 1
ATOM 705 C CA . LEU A 1 91 ? 3.819 -7.148 7.087 1.00 94.56 91 LEU A CA 1
ATOM 706 C C . LEU A 1 91 ? 3.786 -5.879 6.242 1.00 94.56 91 LEU A C 1
ATOM 708 O O . LEU A 1 91 ? 3.068 -4.937 6.564 1.00 94.56 91 LEU A O 1
ATOM 712 N N . HIS A 1 92 ? 4.564 -5.863 5.167 1.00 96.38 92 HIS A N 1
ATOM 713 C CA . HIS A 1 92 ? 4.589 -4.781 4.192 1.00 96.38 92 HIS A CA 1
ATOM 714 C C . HIS A 1 92 ? 4.679 -5.401 2.804 1.00 96.38 92 HIS A C 1
ATOM 716 O O . HIS A 1 92 ? 5.622 -6.142 2.530 1.00 96.38 92 HIS A O 1
ATOM 722 N N . ASP A 1 93 ? 3.674 -5.147 1.971 1.00 94.75 93 ASP A N 1
ATOM 723 C CA . ASP A 1 93 ? 3.588 -5.717 0.629 1.00 94.75 93 ASP A CA 1
ATOM 724 C C . ASP A 1 93 ? 2.885 -4.757 -0.342 1.00 94.75 93 ASP A C 1
ATOM 726 O O . ASP A 1 93 ? 2.177 -3.840 0.077 1.00 94.75 93 ASP A O 1
ATOM 730 N N . VAL A 1 94 ? 3.076 -4.972 -1.643 1.00 94.19 94 VAL A N 1
ATOM 731 C CA . VAL A 1 94 ? 2.306 -4.309 -2.699 1.00 94.19 94 VAL A CA 1
ATOM 732 C C . VAL A 1 94 ? 1.478 -5.354 -3.428 1.00 94.19 94 VAL A C 1
ATOM 734 O O . VAL A 1 94 ? 1.993 -6.153 -4.208 1.00 94.19 94 VAL A O 1
ATOM 737 N N . GLU A 1 95 ? 0.173 -5.312 -3.207 1.00 92.38 95 GLU A N 1
ATOM 738 C CA . GLU A 1 95 ? -0.779 -6.231 -3.807 1.00 92.38 95 GLU A CA 1
ATOM 739 C C . GLU A 1 95 ? -1.248 -5.719 -5.168 1.00 92.38 95 GLU A C 1
ATOM 741 O O . GLU A 1 95 ? -1.553 -4.539 -5.343 1.00 92.38 95 GLU A O 1
ATOM 746 N N . ARG A 1 96 ? -1.338 -6.625 -6.144 1.00 89.44 96 ARG A N 1
ATOM 747 C CA . ARG A 1 96 ? -1.893 -6.341 -7.470 1.00 89.44 96 ARG A CA 1
ATOM 748 C C . ARG A 1 96 ? -3.319 -6.871 -7.537 1.00 89.44 96 ARG A C 1
ATOM 750 O O . ARG A 1 96 ? -3.525 -8.083 -7.577 1.00 89.44 96 ARG A O 1
ATOM 757 N N . HIS A 1 97 ? -4.292 -5.973 -7.572 1.00 85.25 97 HIS A N 1
ATOM 758 C CA . HIS A 1 97 ? -5.708 -6.296 -7.714 1.00 85.25 97 HIS A CA 1
ATOM 759 C C . HIS A 1 97 ? -6.161 -6.052 -9.153 1.00 85.25 97 HIS A C 1
ATOM 761 O O . HIS A 1 97 ? -5.714 -5.113 -9.812 1.00 85.25 97 HIS A O 1
ATOM 767 N N . LEU A 1 98 ? -7.040 -6.922 -9.647 1.00 75.19 98 LEU A N 1
ATOM 768 C CA . LEU A 1 98 ? -7.709 -6.737 -10.929 1.00 75.19 98 LEU A CA 1
ATOM 769 C C . LEU A 1 98 ? -9.132 -6.257 -10.645 1.00 75.19 98 LEU A C 1
ATOM 771 O O . LEU A 1 98 ? -9.897 -6.962 -9.986 1.00 75.19 98 LEU A O 1
ATOM 775 N N . ASN A 1 99 ? -9.480 -5.066 -11.120 1.00 69.00 99 ASN A N 1
ATOM 776 C CA . ASN A 1 99 ? -10.847 -4.571 -11.033 1.00 69.00 99 ASN A CA 1
ATOM 777 C C . ASN A 1 99 ? -11.756 -5.307 -12.027 1.00 69.00 99 ASN A C 1
ATOM 779 O O . ASN A 1 99 ? -11.295 -5.922 -12.990 1.00 69.00 99 ASN A O 1
ATOM 783 N N . ILE A 1 100 ? -13.069 -5.207 -11.801 1.00 60.84 100 ILE A N 1
ATOM 784 C CA . ILE A 1 100 ? -14.109 -5.828 -12.643 1.00 60.84 100 ILE A CA 1
ATOM 785 C C . ILE A 1 100 ? -14.000 -5.366 -14.106 1.00 60.84 100 ILE A C 1
ATOM 787 O O . ILE A 1 100 ? -14.228 -6.161 -15.014 1.00 60.84 100 ILE A O 1
ATOM 791 N N . ASP A 1 101 ? -13.580 -4.120 -14.330 1.00 69.62 101 ASP A N 1
ATOM 792 C CA . ASP A 1 101 ? -13.409 -3.532 -15.664 1.00 69.62 101 ASP A CA 1
ATOM 793 C C . ASP A 1 101 ? -12.086 -3.935 -16.352 1.00 69.62 101 ASP A C 1
ATOM 795 O O . ASP A 1 101 ? -11.815 -3.525 -17.478 1.00 69.62 101 ASP A O 1
ATOM 799 N N . GLY A 1 102 ? -11.260 -4.763 -15.699 1.00 70.62 102 GLY A N 1
ATOM 800 C CA . GLY A 1 102 ? -9.965 -5.227 -16.210 1.00 70.62 102 GLY A CA 1
ATOM 801 C C . GLY A 1 102 ? -8.781 -4.320 -15.864 1.00 70.62 102 GLY A C 1
ATOM 802 O O . GLY A 1 102 ? -7.635 -4.697 -16.122 1.00 70.62 102 GLY A O 1
ATOM 803 N N . ASP A 1 103 ? -9.036 -3.170 -15.238 1.00 80.81 103 ASP A N 1
ATOM 804 C CA . ASP A 1 103 ? -7.993 -2.254 -14.786 1.00 80.81 103 ASP A CA 1
ATOM 805 C C . ASP A 1 103 ? -7.179 -2.852 -13.632 1.00 80.81 103 ASP A C 1
ATOM 807 O O . ASP A 1 103 ? -7.707 -3.479 -12.709 1.00 80.81 103 ASP A O 1
ATOM 811 N N . ILE A 1 104 ? -5.866 -2.641 -13.686 1.00 85.44 104 ILE A N 1
ATOM 812 C CA . ILE A 1 104 ? -4.933 -3.075 -12.647 1.00 85.44 104 ILE A CA 1
ATOM 813 C C . ILE A 1 104 ? -4.858 -1.985 -11.584 1.00 85.44 104 ILE A C 1
ATOM 815 O O . ILE A 1 104 ? -4.565 -0.834 -11.904 1.00 85.44 104 ILE A O 1
ATOM 819 N N . ARG A 1 105 ? -5.039 -2.364 -10.319 1.00 90.94 105 ARG A N 1
ATOM 820 C CA . ARG A 1 105 ? -4.772 -1.507 -9.164 1.00 90.94 105 ARG A CA 1
ATOM 821 C C . ARG A 1 105 ? -3.640 -2.107 -8.345 1.00 90.94 105 ARG A C 1
ATOM 823 O O . ARG A 1 105 ? -3.674 -3.288 -8.006 1.00 90.94 105 ARG A O 1
ATOM 830 N N . TYR A 1 106 ? -2.644 -1.297 -8.019 1.00 93.62 106 TYR A N 1
ATOM 831 C CA . TYR A 1 106 ? -1.610 -1.665 -7.061 1.00 93.62 106 TYR A CA 1
ATOM 832 C C . TYR A 1 106 ? -1.927 -1.015 -5.720 1.00 93.62 106 TYR A C 1
ATOM 834 O O . TYR A 1 106 ? -2.017 0.209 -5.630 1.00 93.62 106 TYR A O 1
ATOM 842 N N . VAL A 1 107 ? -2.086 -1.827 -4.680 1.00 94.69 107 VAL A N 1
ATOM 843 C CA . VAL A 1 107 ? -2.360 -1.370 -3.316 1.00 94.69 107 VAL A CA 1
ATOM 844 C C . VAL A 1 107 ? -1.182 -1.747 -2.438 1.00 94.69 107 VAL A C 1
ATOM 846 O O . VAL A 1 107 ? -0.878 -2.922 -2.258 1.00 94.69 107 VAL A O 1
ATOM 849 N N . GLU A 1 108 ? -0.505 -0.748 -1.889 1.00 96.81 108 GLU A N 1
ATOM 850 C CA . GLU A 1 108 ? 0.523 -0.975 -0.882 1.00 96.81 108 GLU A CA 1
ATOM 851 C C . GLU A 1 108 ? -0.146 -1.118 0.481 1.00 96.81 108 GLU A C 1
ATOM 853 O O . GLU A 1 108 ? -0.991 -0.300 0.848 1.00 96.81 108 GLU A O 1
ATOM 858 N N . VAL A 1 109 ? 0.199 -2.180 1.206 1.00 96.69 109 VAL A N 1
ATOM 859 C CA . VAL A 1 109 ? -0.409 -2.557 2.481 1.00 96.69 109 VAL A CA 1
ATOM 860 C C . VAL A 1 109 ? 0.682 -2.694 3.529 1.00 96.69 109 VAL A C 1
ATOM 862 O O . VAL A 1 109 ? 1.696 -3.358 3.321 1.00 96.69 109 VAL A O 1
ATOM 865 N N . PHE A 1 110 ? 0.440 -2.099 4.688 1.00 97.81 110 PHE A N 1
ATOM 866 C CA . PHE A 1 110 ? 1.280 -2.204 5.867 1.00 97.81 110 PHE A CA 1
ATOM 867 C C . PHE A 1 110 ? 0.436 -2.661 7.054 1.00 97.81 110 PHE A C 1
ATOM 869 O O . PHE A 1 110 ? -0.630 -2.106 7.321 1.00 97.81 110 PHE A O 1
ATOM 876 N N . LYS A 1 111 ? 0.915 -3.659 7.793 1.00 98.12 111 LYS A N 1
ATOM 877 C CA . LYS A 1 111 ? 0.262 -4.176 8.995 1.00 98.12 111 LYS A CA 1
ATOM 878 C C . LYS A 1 111 ? 1.271 -4.327 10.117 1.00 98.12 111 LYS A C 1
ATOM 880 O O . LYS A 1 111 ? 2.332 -4.916 9.919 1.00 98.12 111 LYS A O 1
ATOM 885 N N . ALA A 1 112 ? 0.919 -3.845 11.300 1.00 97.38 112 ALA A N 1
ATOM 886 C CA . ALA A 1 112 ? 1.770 -3.937 12.478 1.00 97.38 112 ALA A CA 1
ATOM 887 C C . ALA A 1 112 ? 0.966 -4.340 13.719 1.00 97.38 112 ALA A C 1
ATOM 889 O O . ALA A 1 112 ? -0.177 -3.895 13.879 1.00 97.38 112 ALA A O 1
ATOM 890 N N . PRO A 1 113 ? 1.545 -5.156 14.618 1.00 97.44 113 PRO A N 1
ATOM 891 C CA . PRO A 1 113 ? 0.924 -5.429 15.901 1.00 97.44 113 PRO A CA 1
ATOM 892 C C . PRO A 1 113 ? 0.944 -4.159 16.755 1.00 97.44 113 PRO A C 1
ATOM 894 O O . PRO A 1 113 ? 1.941 -3.439 16.795 1.00 97.44 113 PRO A O 1
ATOM 897 N N . VAL A 1 114 ? -0.145 -3.901 17.470 1.00 95.69 114 VAL A N 1
ATOM 898 C CA . VAL A 1 114 ? -0.236 -2.799 18.432 1.00 95.69 114 VAL A CA 1
ATOM 899 C C . VAL A 1 114 ? -0.220 -3.383 19.834 1.00 95.69 114 VAL A C 1
ATOM 901 O O . VAL A 1 114 ? -0.920 -4.360 20.114 1.00 95.69 114 VAL A O 1
ATOM 904 N N . GLN A 1 115 ? 0.577 -2.775 20.708 1.00 94.88 115 GLN A N 1
ATOM 905 C CA . GLN A 1 115 ? 0.715 -3.161 22.107 1.00 94.88 115 GLN A CA 1
ATOM 906 C C . GLN A 1 115 ? 0.233 -2.041 23.031 1.00 94.88 115 GLN A C 1
ATOM 908 O O . GLN A 1 115 ? 0.314 -0.863 22.681 1.00 94.88 115 GLN A O 1
ATOM 913 N N . ASP A 1 116 ? -0.274 -2.410 24.205 1.00 93.06 116 ASP A N 1
ATOM 914 C CA . ASP A 1 116 ? -0.528 -1.460 25.287 1.00 93.06 116 ASP A CA 1
ATOM 915 C C . ASP A 1 116 ? 0.777 -1.016 25.978 1.00 93.06 116 ASP A C 1
ATOM 917 O O . ASP A 1 116 ? 1.880 -1.460 25.651 1.00 93.06 116 ASP A O 1
ATOM 921 N N . ALA A 1 117 ? 0.657 -0.137 26.975 1.00 90.19 117 ALA A N 1
ATOM 922 C CA . ALA A 1 117 ? 1.798 0.356 27.748 1.00 90.19 117 ALA A CA 1
ATOM 923 C C . ALA A 1 117 ? 2.498 -0.731 28.591 1.00 90.19 117 ALA A C 1
ATOM 925 O O . ALA A 1 117 ? 3.584 -0.491 29.116 1.00 90.19 117 ALA A O 1
ATOM 926 N N . GLN A 1 118 ? 1.883 -1.905 28.750 1.00 93.25 118 GLN A N 1
ATOM 927 C CA . GLN A 1 118 ? 2.444 -3.062 29.445 1.00 93.25 118 GLN A CA 1
ATOM 928 C C . GLN A 1 118 ? 3.074 -4.071 28.469 1.00 93.25 118 GLN A C 1
ATOM 930 O O . GLN A 1 118 ? 3.638 -5.071 28.911 1.00 93.25 118 GLN A O 1
ATOM 935 N N . GLY A 1 119 ? 3.020 -3.808 27.158 1.00 91.69 119 GLY A N 1
ATOM 936 C CA . GLY A 1 119 ? 3.553 -4.680 26.115 1.00 91.69 119 GLY A CA 1
ATOM 937 C C . GLY A 1 119 ? 2.603 -5.803 25.689 1.00 91.69 119 GLY A C 1
ATOM 938 O O . GLY A 1 119 ? 3.007 -6.678 24.921 1.00 91.69 119 GLY A O 1
ATOM 939 N N . HIS A 1 120 ? 1.348 -5.816 26.147 1.00 94.50 120 HIS A N 1
ATOM 940 C CA . HIS A 1 120 ? 0.381 -6.812 25.693 1.00 94.50 120 HIS A CA 1
ATOM 941 C C . HIS A 1 120 ? -0.157 -6.442 24.317 1.00 94.50 120 HIS A C 1
ATOM 943 O O . HIS A 1 120 ? -0.528 -5.296 24.074 1.00 94.50 120 HIS A O 1
ATOM 949 N N . LEU A 1 121 ? -0.251 -7.428 23.424 1.00 95.75 121 LEU A N 1
ATOM 950 C CA . LEU A 1 121 ? -0.911 -7.254 22.133 1.00 95.75 121 LEU A CA 1
ATOM 951 C C . LEU A 1 121 ? -2.384 -6.893 22.343 1.00 95.75 121 LEU A C 1
ATOM 953 O O . LEU A 1 121 ? -3.125 -7.645 22.972 1.00 95.75 121 LEU A O 1
ATOM 957 N N . ILE A 1 122 ? -2.808 -5.773 21.764 1.00 96.69 122 ILE A N 1
ATOM 958 C CA . ILE A 1 122 ? -4.199 -5.303 21.813 1.00 96.69 122 ILE A CA 1
ATOM 959 C C . ILE A 1 122 ? -4.895 -5.362 20.453 1.00 96.69 122 ILE A C 1
ATOM 961 O O . ILE A 1 122 ? -6.118 -5.243 20.383 1.00 96.69 122 ILE A O 1
ATOM 965 N N . GLY A 1 123 ? -4.145 -5.568 19.370 1.00 97.25 123 GLY A N 1
ATOM 966 C CA . GLY A 1 123 ? -4.715 -5.606 18.033 1.00 97.25 123 GLY A CA 1
ATOM 967 C C . GLY A 1 123 ? -3.695 -5.398 16.926 1.00 97.25 123 GLY A C 1
ATOM 968 O O . GLY A 1 123 ? -2.487 -5.506 17.138 1.00 97.25 123 GLY A O 1
ATOM 969 N N . VAL A 1 124 ? -4.202 -5.080 15.740 1.00 98.12 124 VAL A N 1
ATOM 970 C CA . VAL A 1 124 ? -3.414 -4.832 14.531 1.00 98.12 124 VAL A CA 1
ATOM 971 C C . VAL A 1 124 ? -3.790 -3.481 13.932 1.00 98.12 124 VAL A C 1
ATOM 973 O O . VAL A 1 124 ? -4.970 -3.159 13.772 1.00 98.12 124 VAL A O 1
ATOM 976 N N . GLN A 1 125 ? -2.779 -2.679 13.607 1.00 97.44 125 GLN A N 1
ATOM 977 C CA . GLN A 1 125 ? -2.933 -1.492 12.777 1.00 97.44 125 GLN A CA 1
ATOM 978 C C . GLN A 1 125 ? -2.729 -1.894 11.323 1.00 97.44 125 GLN A C 1
ATOM 980 O O . GLN A 1 125 ? -1.771 -2.598 11.006 1.00 97.44 125 GLN A O 1
ATOM 985 N N . VAL A 1 126 ? -3.616 -1.427 10.452 1.00 97.69 126 VAL A N 1
ATOM 986 C CA . VAL A 1 126 ? -3.560 -1.649 9.011 1.00 97.69 126 VAL A CA 1
ATOM 987 C C . VAL A 1 126 ? -3.556 -0.293 8.321 1.00 97.69 126 VAL A C 1
ATOM 989 O O . VAL A 1 126 ? -4.436 0.535 8.563 1.00 97.69 126 VAL A O 1
ATOM 992 N N . LEU A 1 127 ? -2.565 -0.081 7.464 1.00 97.56 127 LEU A N 1
ATOM 993 C CA . LEU A 1 127 ? -2.464 1.060 6.568 1.00 97.56 127 LEU A CA 1
ATOM 994 C C . LEU A 1 127 ? -2.484 0.545 5.138 1.00 97.56 127 LEU A C 1
ATOM 996 O O . LEU A 1 127 ? -1.849 -0.469 4.850 1.00 97.56 127 LEU A O 1
ATOM 1000 N N . PHE A 1 128 ? -3.172 1.235 4.239 1.00 96.50 128 PHE A N 1
ATOM 1001 C CA . PHE A 1 128 ? -3.058 0.923 2.819 1.00 96.50 128 PHE A CA 1
ATOM 1002 C C . PHE A 1 128 ? -3.400 2.111 1.934 1.00 96.50 128 PHE A C 1
ATOM 1004 O O . PHE A 1 128 ? -4.185 2.986 2.311 1.00 96.50 128 PHE A O 1
ATOM 1011 N N . TRP A 1 129 ? -2.794 2.153 0.754 1.00 95.75 129 TRP A N 1
ATOM 1012 C CA . TRP A 1 129 ? -3.011 3.214 -0.219 1.00 95.75 129 TRP A CA 1
ATOM 1013 C C . TRP A 1 129 ? -2.741 2.729 -1.639 1.00 95.75 129 TRP A C 1
ATOM 1015 O O . TRP A 1 129 ? -2.011 1.766 -1.875 1.00 95.75 129 TRP A O 1
ATOM 1025 N N . ASP A 1 130 ? -3.364 3.414 -2.590 1.00 93.44 130 ASP A N 1
ATOM 1026 C CA . ASP A 1 130 ? -3.170 3.168 -4.011 1.00 93.44 130 ASP A CA 1
ATOM 1027 C C . ASP A 1 130 ? -1.788 3.682 -4.447 1.00 93.44 130 ASP A C 1
ATOM 1029 O O . ASP A 1 130 ? -1.422 4.831 -4.191 1.00 93.44 130 ASP A O 1
ATOM 1033 N N . VAL A 1 131 ? -1.011 2.812 -5.090 1.00 95.12 131 VAL A N 1
ATOM 1034 C CA . VAL A 1 131 ? 0.310 3.110 -5.661 1.00 95.12 131 VAL A CA 1
ATOM 1035 C C . VAL A 1 131 ? 0.366 2.798 -7.152 1.00 95.12 131 VAL A C 1
ATOM 1037 O O . VAL A 1 131 ? 1.453 2.641 -7.706 1.00 95.12 131 VAL A O 1
ATOM 1040 N N . THR A 1 132 ? -0.793 2.705 -7.804 1.00 93.31 132 THR A N 1
ATOM 1041 C CA . THR A 1 132 ? -0.942 2.310 -9.207 1.00 93.31 132 THR A CA 1
ATOM 1042 C C . THR A 1 132 ? -0.157 3.226 -10.125 1.00 93.31 132 THR A C 1
ATOM 1044 O O . THR A 1 132 ? 0.670 2.740 -10.888 1.00 93.31 132 THR A O 1
ATOM 1047 N N . GLU A 1 133 ? -0.338 4.544 -10.010 1.00 91.94 133 GLU A N 1
ATOM 1048 C CA . GLU A 1 133 ? 0.374 5.509 -10.857 1.00 91.94 133 GLU A CA 1
ATOM 1049 C C . GLU A 1 133 ? 1.893 5.364 -10.725 1.00 91.94 133 GLU A C 1
ATOM 1051 O O . GLU A 1 133 ? 2.599 5.283 -11.729 1.00 91.94 133 GLU A O 1
ATOM 1056 N N . ARG A 1 134 ? 2.391 5.250 -9.486 1.00 92.94 134 ARG A N 1
ATOM 1057 C CA . ARG A 1 134 ? 3.819 5.059 -9.211 1.00 92.94 134 ARG A CA 1
ATOM 1058 C C . ARG A 1 134 ? 4.324 3.742 -9.801 1.00 92.94 134 ARG A C 1
ATOM 1060 O O . ARG A 1 134 ? 5.333 3.738 -10.490 1.00 92.94 134 ARG A O 1
ATOM 1067 N N . LYS A 1 135 ? 3.616 2.633 -9.569 1.00 92.94 135 LYS A N 1
ATOM 1068 C CA . LYS A 1 135 ? 4.020 1.307 -10.059 1.00 92.94 135 LYS A CA 1
ATOM 1069 C C . LYS A 1 135 ? 4.007 1.212 -11.580 1.00 92.94 135 LYS A C 1
ATOM 1071 O O . LYS A 1 135 ? 4.940 0.656 -12.143 1.00 92.94 135 LYS A O 1
ATOM 1076 N N . LEU A 1 136 ? 3.003 1.783 -12.241 1.00 90.12 136 LEU A N 1
ATOM 1077 C CA . LEU A 1 136 ? 2.950 1.820 -13.702 1.00 90.12 136 LEU A CA 1
ATOM 1078 C C . LEU A 1 136 ? 4.074 2.685 -14.285 1.00 90.12 136 LEU A C 1
ATOM 1080 O O . LEU A 1 136 ? 4.672 2.302 -15.289 1.00 90.12 136 LEU A O 1
ATOM 1084 N N . ALA A 1 137 ? 4.398 3.813 -13.646 1.00 88.56 137 ALA A N 1
ATOM 1085 C CA . ALA A 1 137 ? 5.533 4.641 -14.045 1.00 88.56 137 ALA A CA 1
ATOM 1086 C C . ALA A 1 137 ? 6.871 3.899 -13.875 1.00 88.56 137 ALA A C 1
ATOM 1088 O O . ALA A 1 137 ? 7.686 3.896 -14.799 1.00 88.56 137 ALA A O 1
ATOM 1089 N N . ASP A 1 138 ? 7.070 3.217 -12.743 1.00 89.69 138 ASP A N 1
ATOM 1090 C CA . ASP A 1 138 ? 8.263 2.405 -12.479 1.00 89.69 138 ASP A CA 1
ATOM 1091 C C . ASP A 1 138 ? 8.405 1.270 -13.511 1.00 89.69 138 ASP A C 1
ATOM 1093 O O . ASP A 1 138 ? 9.468 1.089 -14.106 1.00 89.69 138 ASP A O 1
ATOM 1097 N N . GLU A 1 139 ? 7.324 0.532 -13.785 1.00 89.19 139 GLU A N 1
ATOM 1098 C CA . GLU A 1 139 ? 7.303 -0.552 -14.776 1.00 89.19 139 GLU A CA 1
ATOM 1099 C C . GLU A 1 139 ? 7.604 -0.045 -16.191 1.00 89.19 139 GLU A C 1
ATOM 1101 O O . GLU A 1 139 ? 8.370 -0.672 -16.934 1.00 89.19 139 GLU A O 1
ATOM 1106 N N . GLN A 1 140 ? 7.030 1.100 -16.570 1.00 88.19 140 GLN A N 1
ATOM 1107 C CA . GLN A 1 140 ? 7.312 1.732 -17.853 1.00 88.19 140 GLN A CA 1
ATOM 1108 C C . GLN A 1 140 ? 8.793 2.109 -17.957 1.00 88.19 140 GLN A C 1
ATOM 1110 O O . GLN A 1 140 ? 9.451 1.753 -18.938 1.00 88.19 140 GLN A O 1
ATOM 1115 N N . PHE A 1 141 ? 9.330 2.773 -16.934 1.00 86.62 141 PHE A N 1
ATOM 1116 C CA . PHE A 1 141 ? 10.728 3.187 -16.891 1.00 86.62 141 PHE A CA 1
ATOM 1117 C C . PHE A 1 141 ? 11.684 1.988 -16.970 1.00 86.62 141 PHE A C 1
ATOM 1119 O O . PHE A 1 141 ? 12.640 1.987 -17.752 1.00 86.62 141 PHE A O 1
ATOM 1126 N N . GLU A 1 142 ? 11.412 0.920 -16.220 1.00 89.00 142 GLU A N 1
ATOM 1127 C CA . GLU A 1 142 ? 12.194 -0.314 -16.284 1.00 89.00 142 GLU A CA 1
ATOM 1128 C C . GLU A 1 142 ? 12.155 -0.966 -17.669 1.00 89.00 142 GLU A C 1
ATOM 1130 O O . GLU A 1 142 ? 13.175 -1.470 -18.154 1.00 89.00 142 GLU A O 1
ATOM 1135 N N . ASN A 1 143 ? 10.986 -0.986 -18.310 1.00 88.56 143 ASN A N 1
ATOM 1136 C CA . ASN A 1 143 ? 10.829 -1.548 -19.645 1.00 88.56 143 ASN A CA 1
ATOM 1137 C C . ASN A 1 143 ? 11.631 -0.747 -20.681 1.00 88.56 143 ASN A C 1
ATOM 1139 O O . ASN A 1 143 ? 12.347 -1.329 -21.498 1.00 88.56 143 ASN A O 1
ATOM 1143 N N . GLU A 1 144 ? 11.587 0.583 -20.605 1.00 87.62 144 GLU A N 1
ATOM 1144 C CA . GLU A 1 144 ? 12.386 1.466 -21.458 1.00 87.62 144 GLU A CA 1
ATOM 1145 C C . GLU A 1 144 ? 13.894 1.237 -21.251 1.00 87.62 144 GLU A C 1
ATOM 1147 O O . GLU A 1 144 ? 14.638 1.069 -22.225 1.00 87.62 144 GLU A O 1
ATOM 1152 N N . GLN A 1 145 ? 14.357 1.109 -20.001 1.00 88.31 145 GLN A N 1
ATOM 1153 C CA . GLN A 1 145 ? 15.757 0.775 -19.718 1.00 88.31 145 GLN A CA 1
ATOM 1154 C C . GLN A 1 145 ? 16.171 -0.587 -20.285 1.00 88.31 145 GLN A C 1
ATOM 1156 O O . GLN A 1 145 ? 17.264 -0.718 -20.846 1.00 88.31 145 GLN A O 1
ATOM 1161 N N . LYS A 1 146 ? 15.326 -1.615 -20.135 1.00 89.25 146 LYS A N 1
ATOM 1162 C CA . LYS A 1 146 ? 15.586 -2.959 -20.677 1.00 89.25 146 LYS A CA 1
ATOM 1163 C C . LYS A 1 146 ? 15.710 -2.915 -22.200 1.00 89.25 146 LYS A C 1
ATOM 1165 O O . LYS A 1 146 ? 16.630 -3.524 -22.747 1.00 89.25 146 LYS A O 1
ATOM 1170 N N . GLN A 1 147 ? 14.855 -2.147 -22.877 1.00 88.38 147 GLN A N 1
ATOM 1171 C CA . GLN A 1 147 ? 14.926 -1.960 -24.327 1.00 88.38 147 GLN A CA 1
ATOM 1172 C C . GLN A 1 147 ? 16.236 -1.288 -24.757 1.00 88.38 147 GLN A C 1
ATOM 1174 O O . GLN A 1 147 ? 16.927 -1.809 -25.633 1.00 88.38 147 GLN A O 1
ATOM 1179 N N . ILE A 1 148 ? 16.637 -0.187 -24.110 1.00 88.31 148 ILE A N 1
ATOM 1180 C CA . ILE A 1 148 ? 17.903 0.503 -24.420 1.00 88.31 148 ILE A CA 1
ATOM 1181 C C . ILE A 1 148 ? 19.107 -0.422 -24.186 1.00 88.31 148 ILE A C 1
ATOM 1183 O O . ILE A 1 148 ? 19.998 -0.512 -25.038 1.00 88.31 148 ILE A O 1
ATOM 1187 N N . LYS A 1 149 ? 19.130 -1.163 -23.071 1.00 88.94 149 LYS A N 1
ATOM 1188 C CA . LYS A 1 149 ? 20.195 -2.139 -22.773 1.00 88.94 149 LYS A CA 1
ATOM 1189 C C . LYS A 1 149 ? 20.267 -3.242 -23.830 1.00 88.94 149 LYS A C 1
ATOM 1191 O O . LYS A 1 149 ? 21.356 -3.565 -24.293 1.00 88.94 149 LYS A O 1
ATOM 1196 N N . SER A 1 150 ? 19.124 -3.776 -24.258 1.00 88.94 150 SER A N 1
ATOM 1197 C CA . SER A 1 150 ? 19.072 -4.812 -25.296 1.00 88.94 150 SER A CA 1
ATOM 1198 C C . SER A 1 150 ? 19.531 -4.319 -26.672 1.00 88.94 150 SER A C 1
ATOM 1200 O O . SER A 1 150 ? 20.051 -5.110 -27.457 1.00 88.94 150 SER A O 1
ATOM 1202 N N . LEU A 1 151 ? 19.319 -3.042 -27.005 1.00 87.19 151 LEU A N 1
ATOM 1203 C CA . LEU A 1 151 ? 19.800 -2.469 -28.265 1.00 87.19 151 LEU A CA 1
ATOM 1204 C C . LEU A 1 151 ? 21.311 -2.229 -28.220 1.00 87.19 151 LEU A C 1
ATOM 1206 O O . LEU A 1 151 ? 22.033 -2.604 -29.143 1.00 87.19 151 LEU A O 1
ATOM 1210 N N . THR A 1 152 ? 21.793 -1.652 -27.121 1.00 85.88 152 THR A N 1
ATOM 1211 C CA . THR A 1 152 ? 23.209 -1.304 -26.949 1.00 85.88 152 THR A CA 1
ATOM 1212 C C . THR A 1 152 ? 24.110 -2.524 -26.768 1.00 85.88 152 THR A C 1
ATOM 1214 O O . THR A 1 152 ? 25.255 -2.490 -27.214 1.00 85.88 152 THR A O 1
ATOM 1217 N N . SER A 1 153 ? 23.605 -3.640 -26.227 1.00 88.69 153 SER A N 1
ATOM 1218 C CA . SER A 1 153 ? 24.376 -4.885 -26.093 1.00 88.69 153 SER A CA 1
ATOM 1219 C C . SER A 1 153 ? 24.835 -5.478 -27.431 1.00 88.69 153 SER A C 1
ATOM 1221 O O . SER A 1 153 ? 25.771 -6.272 -27.448 1.00 88.69 153 SER A O 1
ATOM 1223 N N . ARG A 1 154 ? 24.213 -5.090 -28.555 1.00 85.19 154 ARG A N 1
ATOM 1224 C CA . ARG A 1 154 ? 24.602 -5.523 -29.910 1.00 85.19 154 ARG A CA 1
ATOM 1225 C C . ARG A 1 154 ? 25.772 -4.718 -30.491 1.00 85.19 154 ARG A C 1
ATOM 1227 O O . ARG A 1 154 ? 26.413 -5.176 -31.431 1.00 85.19 154 ARG A O 1
ATOM 1234 N N . ILE A 1 155 ? 26.063 -3.529 -29.952 1.00 86.00 155 ILE A N 1
ATOM 1235 C CA . ILE A 1 155 ? 27.082 -2.616 -30.501 1.00 86.00 155 ILE A CA 1
ATOM 1236 C C . ILE A 1 155 ? 28.493 -3.232 -30.471 1.00 86.00 155 ILE A C 1
ATOM 1238 O O . ILE A 1 155 ? 29.155 -3.182 -31.507 1.00 86.00 155 ILE A O 1
ATOM 1242 N N . PRO A 1 156 ? 28.968 -3.853 -29.369 1.00 86.81 156 PRO A N 1
ATOM 1243 C CA . PRO A 1 156 ? 30.302 -4.455 -29.339 1.00 86.81 156 PRO A CA 1
ATOM 1244 C C . PRO A 1 156 ? 30.478 -5.586 -30.358 1.00 86.81 156 PRO A C 1
ATOM 1246 O O . PRO A 1 156 ? 31.531 -5.696 -30.976 1.00 86.81 156 PRO A O 1
ATOM 1249 N N . GLU A 1 157 ? 29.445 -6.406 -30.572 1.00 85.00 157 GLU A N 1
ATOM 1250 C CA . GLU A 1 157 ? 29.471 -7.487 -31.566 1.00 85.00 157 GLU A CA 1
ATOM 1251 C C . GLU A 1 157 ? 29.608 -6.932 -32.990 1.00 85.00 157 GLU A C 1
ATOM 1253 O O . GLU A 1 157 ? 30.429 -7.409 -33.774 1.00 85.00 157 GLU A O 1
ATOM 1258 N N . ILE A 1 158 ? 28.839 -5.888 -33.312 1.00 84.00 158 ILE A N 1
ATOM 1259 C CA . ILE A 1 158 ? 28.898 -5.231 -34.622 1.00 84.00 158 ILE A CA 1
ATOM 1260 C C . ILE A 1 158 ? 30.256 -4.542 -34.823 1.00 84.00 158 ILE A C 1
ATOM 1262 O O . ILE A 1 158 ? 30.840 -4.660 -35.898 1.00 84.00 158 ILE A O 1
ATOM 1266 N N . ALA A 1 159 ? 30.795 -3.889 -33.790 1.00 81.19 159 ALA A N 1
ATOM 1267 C CA . ALA A 1 159 ? 32.121 -3.272 -33.834 1.00 81.19 159 ALA A CA 1
ATOM 1268 C C . ALA A 1 159 ? 33.232 -4.308 -34.088 1.00 81.19 159 ALA A C 1
ATOM 1270 O O . ALA A 1 159 ? 34.051 -4.124 -34.982 1.00 81.19 159 ALA A O 1
ATOM 1271 N N . LEU A 1 160 ? 33.202 -5.452 -33.396 1.00 86.06 160 LEU A N 1
ATOM 1272 C CA . LEU A 1 160 ? 34.151 -6.549 -33.632 1.00 86.06 160 LEU A CA 1
ATOM 1273 C C . LEU A 1 160 ? 34.043 -7.135 -35.045 1.00 86.06 160 LEU A C 1
ATOM 1275 O O . LEU A 1 160 ? 35.034 -7.612 -35.599 1.00 86.06 160 LEU A O 1
ATOM 1279 N N . ARG A 1 161 ? 32.840 -7.136 -35.629 1.00 85.12 161 ARG A N 1
ATOM 1280 C CA . ARG A 1 161 ? 32.627 -7.575 -37.010 1.00 85.12 161 ARG A CA 1
ATOM 1281 C C . ARG A 1 161 ? 33.199 -6.571 -38.011 1.00 85.12 161 ARG A C 1
ATOM 1283 O O . ARG A 1 161 ? 33.746 -7.019 -39.013 1.00 85.12 161 ARG A O 1
ATOM 1290 N N . LEU A 1 162 ? 33.133 -5.265 -37.721 1.00 81.25 162 LEU A N 1
ATOM 1291 C CA . LEU A 1 162 ? 33.770 -4.206 -38.520 1.00 81.25 162 LEU A CA 1
ATOM 1292 C C . LEU A 1 162 ? 35.301 -4.316 -38.530 1.00 81.25 162 LEU A C 1
ATOM 1294 O O . LEU A 1 162 ? 35.915 -4.107 -39.573 1.00 81.25 162 LEU A O 1
ATOM 1298 N N . ASP A 1 163 ? 35.913 -4.716 -37.416 1.00 81.19 163 ASP A N 1
ATOM 1299 C CA . ASP A 1 163 ? 37.370 -4.907 -37.337 1.00 81.19 163 ASP A CA 1
ATOM 1300 C C . ASP A 1 163 ? 37.877 -6.109 -38.162 1.00 81.19 163 ASP A C 1
ATOM 1302 O O . ASP A 1 163 ? 39.075 -6.234 -38.413 1.00 81.19 163 ASP A O 1
ATOM 1306 N N . ARG A 1 164 ? 36.982 -7.020 -38.571 1.00 87.62 164 ARG A N 1
ATOM 1307 C CA . ARG A 1 164 ? 37.310 -8.290 -39.253 1.00 87.62 164 ARG A CA 1
ATOM 1308 C C . ARG A 1 164 ? 36.821 -8.363 -40.698 1.00 87.62 164 ARG A C 1
ATOM 1310 O O . ARG A 1 164 ? 36.746 -9.449 -41.266 1.00 87.62 164 ARG A O 1
ATOM 1317 N N . VAL A 1 165 ? 36.420 -7.240 -41.277 1.00 88.25 165 VAL A N 1
ATOM 1318 C CA . VAL A 1 165 ? 35.866 -7.215 -42.629 1.00 88.25 165 VAL A CA 1
ATOM 1319 C C . VAL A 1 165 ? 36.976 -7.394 -43.664 1.00 88.25 165 VAL A C 1
ATOM 1321 O O . VAL A 1 165 ? 37.983 -6.696 -43.619 1.00 88.25 165 VAL A O 1
ATOM 1324 N N . GLU A 1 166 ? 36.769 -8.290 -44.630 1.00 87.69 166 GLU A N 1
ATOM 1325 C CA . GLU A 1 166 ? 37.766 -8.587 -45.671 1.00 87.69 166 GLU A CA 1
ATOM 1326 C C . GLU A 1 166 ? 37.435 -7.949 -47.034 1.00 87.69 166 GLU A C 1
ATOM 1328 O O . GLU A 1 166 ? 38.295 -7.887 -47.912 1.00 87.69 166 GLU A O 1
ATOM 1333 N N . ASN A 1 167 ? 36.200 -7.470 -47.239 1.00 90.06 167 ASN A N 1
ATOM 1334 C CA . ASN A 1 167 ? 35.759 -6.857 -48.496 1.00 90.06 167 ASN A CA 1
ATOM 1335 C C . ASN A 1 167 ? 34.691 -5.758 -48.314 1.00 90.06 167 ASN A C 1
ATOM 1337 O O . ASN A 1 167 ? 33.978 -5.704 -47.311 1.00 90.06 167 ASN A O 1
ATOM 1341 N N . ASP A 1 168 ? 34.533 -4.915 -49.338 1.00 85.00 168 ASP A N 1
ATOM 1342 C CA . ASP A 1 168 ? 33.622 -3.759 -49.331 1.00 85.00 168 ASP A CA 1
ATOM 1343 C C . ASP A 1 168 ? 32.138 -4.122 -49.153 1.00 85.00 168 ASP A C 1
ATOM 1345 O O . ASP A 1 168 ? 31.373 -3.337 -48.590 1.00 85.00 168 ASP A O 1
ATOM 1349 N N . SER A 1 169 ? 31.707 -5.299 -49.622 1.00 85.94 169 SER A N 1
ATOM 1350 C CA . SER A 1 169 ? 30.311 -5.742 -49.478 1.00 85.94 169 SER A CA 1
ATOM 1351 C C . SER A 1 169 ? 29.979 -6.006 -48.012 1.00 85.94 169 SER A C 1
ATOM 1353 O O . SER A 1 169 ? 29.000 -5.487 -47.481 1.00 85.94 169 SER A O 1
ATOM 1355 N N . GLN A 1 170 ? 30.848 -6.752 -47.332 1.00 82.50 170 GLN A N 1
ATOM 1356 C CA . GLN A 1 170 ? 30.712 -7.076 -45.919 1.00 82.50 170 GLN A CA 1
ATOM 1357 C C . GLN A 1 170 ? 30.895 -5.828 -45.032 1.00 82.50 170 GLN A C 1
ATOM 1359 O O . GLN A 1 170 ? 30.267 -5.735 -43.973 1.00 82.50 170 GLN A O 1
ATOM 1364 N N . ALA A 1 171 ? 31.684 -4.839 -45.480 1.00 81.88 171 ALA A N 1
ATOM 1365 C CA . ALA A 1 171 ? 31.832 -3.547 -44.801 1.00 81.88 171 ALA A CA 1
ATOM 1366 C C . ALA A 1 171 ? 30.514 -2.772 -44.811 1.00 81.88 171 ALA A C 1
ATOM 1368 O O . ALA A 1 171 ? 30.067 -2.308 -43.763 1.00 81.88 171 ALA A O 1
ATOM 1369 N N . ARG A 1 172 ? 29.871 -2.679 -45.983 1.00 86.00 172 ARG A N 1
ATOM 1370 C CA . ARG A 1 172 ? 28.575 -2.007 -46.146 1.00 86.00 172 ARG A CA 1
ATOM 1371 C C . ARG A 1 172 ? 27.486 -2.668 -45.312 1.00 86.00 172 ARG A C 1
ATOM 1373 O O . ARG A 1 172 ? 26.845 -1.981 -44.532 1.00 86.00 172 ARG A O 1
ATOM 1380 N N . GLU A 1 173 ? 27.350 -3.991 -45.384 1.00 87.25 173 GLU A N 1
ATOM 1381 C CA . GLU A 1 173 ? 26.352 -4.725 -44.590 1.00 87.25 173 GLU A CA 1
ATOM 1382 C C . GLU A 1 173 ? 26.525 -4.515 -43.079 1.00 87.25 173 GLU A C 1
ATOM 1384 O O . GLU A 1 173 ? 25.553 -4.329 -42.344 1.00 87.25 173 GLU A O 1
ATOM 1389 N N . THR A 1 174 ? 27.770 -4.539 -42.598 1.00 84.12 174 THR A N 1
ATOM 1390 C CA . THR A 1 174 ? 28.052 -4.370 -41.168 1.00 84.12 174 THR A CA 1
ATOM 1391 C C . THR A 1 174 ? 27.846 -2.914 -40.729 1.00 84.12 174 THR A C 1
ATOM 1393 O O . THR A 1 174 ? 27.343 -2.671 -39.631 1.00 84.12 174 THR A O 1
ATOM 1396 N N . MET A 1 175 ? 28.164 -1.944 -41.593 1.00 85.12 175 MET A N 1
ATOM 1397 C CA . MET A 1 175 ? 27.896 -0.524 -41.357 1.00 85.12 175 MET A CA 1
ATOM 1398 C C . MET A 1 175 ? 26.391 -0.226 -41.329 1.00 85.12 175 MET A C 1
ATOM 1400 O O . MET A 1 175 ? 25.932 0.476 -40.433 1.00 85.12 175 MET A O 1
ATOM 1404 N N . ASP A 1 176 ? 25.610 -0.817 -42.235 1.00 88.88 176 ASP A N 1
ATOM 1405 C CA . ASP A 1 176 ? 24.148 -0.688 -42.255 1.00 88.88 176 ASP A CA 1
ATOM 1406 C C . ASP A 1 176 ? 23.525 -1.262 -40.973 1.00 88.88 176 ASP A C 1
ATOM 1408 O O . ASP A 1 176 ? 22.644 -0.645 -40.367 1.00 88.88 176 ASP A O 1
ATOM 1412 N N . ALA A 1 177 ? 24.026 -2.409 -40.498 1.00 86.00 177 ALA A N 1
ATOM 1413 C CA . ALA A 1 177 ? 23.602 -2.992 -39.227 1.00 86.00 177 ALA A CA 1
ATOM 1414 C C . ALA A 1 177 ? 23.941 -2.092 -38.022 1.00 86.00 177 ALA A C 1
ATOM 1416 O O . ALA A 1 177 ? 23.131 -1.970 -37.099 1.00 86.00 177 ALA A O 1
ATOM 1417 N N . LEU A 1 178 ? 25.110 -1.438 -38.028 1.00 87.19 178 LEU A N 1
ATOM 1418 C CA . LEU A 1 178 ? 25.483 -0.461 -37.002 1.00 87.19 178 LEU A CA 1
ATOM 1419 C C . LEU A 1 178 ? 24.565 0.769 -37.047 1.00 87.19 178 LEU A C 1
ATOM 1421 O O . LEU A 1 178 ? 24.070 1.205 -36.007 1.00 87.19 178 LEU A O 1
ATOM 1425 N N . GLN A 1 179 ? 24.299 1.295 -38.244 1.00 88.38 179 GLN A N 1
ATOM 1426 C CA . GLN A 1 179 ? 23.430 2.448 -38.475 1.00 88.38 179 GLN A CA 1
ATOM 1427 C C . GLN A 1 179 ? 21.996 2.180 -37.988 1.00 88.38 179 GLN A C 1
ATOM 1429 O O . GLN A 1 179 ? 21.400 3.039 -37.333 1.00 88.38 179 GLN A O 1
ATOM 1434 N N . ASP A 1 180 ? 21.445 0.987 -38.244 1.00 89.38 180 ASP A N 1
ATOM 1435 C CA . ASP A 1 180 ? 20.125 0.571 -37.746 1.00 89.38 180 ASP A CA 1
ATOM 1436 C C . ASP A 1 180 ? 20.092 0.534 -36.210 1.00 89.38 180 ASP A C 1
ATOM 1438 O O . ASP A 1 180 ? 19.201 1.124 -35.591 1.00 89.38 180 ASP A O 1
ATOM 1442 N N . VAL A 1 181 ? 21.094 -0.084 -35.571 1.00 88.31 181 VAL A N 1
ATOM 1443 C CA . VAL A 1 181 ? 21.176 -0.138 -34.101 1.00 88.31 181 VAL A CA 1
ATOM 1444 C C . VAL A 1 181 ? 21.315 1.259 -33.495 1.00 88.31 181 VAL A C 1
ATOM 1446 O O . VAL A 1 181 ? 20.613 1.570 -32.529 1.00 88.31 181 VAL A O 1
ATOM 1449 N N . LEU A 1 182 ? 22.153 2.127 -34.067 1.00 86.75 182 LE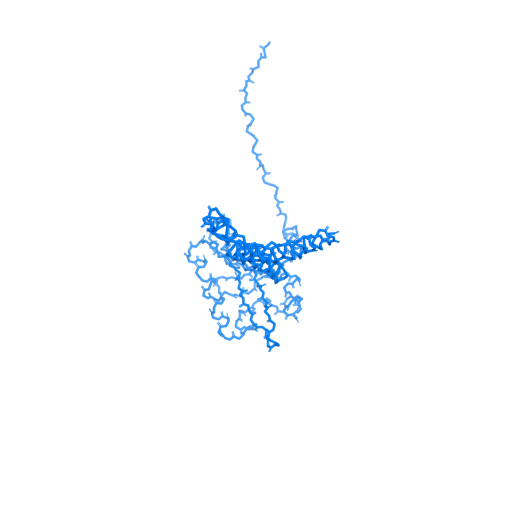U A N 1
ATOM 1450 C CA . LEU A 1 182 ? 22.314 3.515 -33.620 1.00 86.75 182 LEU A CA 1
ATOM 1451 C C . LEU A 1 182 ? 21.016 4.315 -33.777 1.00 86.75 182 LEU A C 1
ATOM 1453 O O . LEU A 1 182 ? 20.619 5.021 -32.850 1.00 86.75 182 LEU A O 1
ATOM 1457 N N . THR A 1 183 ? 20.313 4.155 -34.900 1.00 89.75 183 THR A N 1
ATOM 1458 C CA . THR A 1 183 ? 19.037 4.838 -35.161 1.00 89.75 183 THR A CA 1
ATOM 1459 C C . THR A 1 183 ? 17.969 4.417 -34.152 1.00 89.75 183 THR A C 1
ATOM 1461 O O . THR A 1 183 ? 17.311 5.267 -33.547 1.00 89.75 183 THR A O 1
ATOM 1464 N N . ARG A 1 184 ? 17.825 3.108 -33.901 1.00 87.31 184 ARG A N 1
ATOM 1465 C CA . ARG A 1 184 ? 16.870 2.579 -32.910 1.00 87.31 184 ARG A CA 1
ATOM 1466 C C . ARG A 1 184 ? 17.220 3.008 -31.490 1.00 87.31 184 ARG A C 1
ATOM 1468 O O . ARG A 1 184 ? 16.324 3.360 -30.728 1.00 87.31 184 ARG A O 1
ATOM 1475 N N . THR A 1 185 ? 18.507 3.016 -31.147 1.00 87.06 185 THR A N 1
ATOM 1476 C CA . THR A 1 185 ? 18.984 3.460 -29.829 1.00 87.06 185 THR A CA 1
ATOM 1477 C C . THR A 1 185 ? 18.718 4.951 -29.628 1.00 87.06 185 THR A C 1
ATOM 1479 O O . THR A 1 185 ? 18.197 5.340 -28.588 1.00 87.06 185 THR A O 1
ATOM 1482 N N . SER A 1 186 ? 18.992 5.787 -30.635 1.00 86.25 186 SER A N 1
ATOM 1483 C CA . SER A 1 186 ? 18.702 7.225 -30.599 1.00 86.25 186 SER A CA 1
ATOM 1484 C C . SER A 1 186 ? 17.204 7.503 -30.440 1.00 86.25 186 SER A C 1
ATOM 1486 O O . SER A 1 186 ? 16.814 8.294 -29.583 1.00 86.25 186 SER A O 1
ATOM 1488 N N . ALA A 1 187 ? 16.350 6.791 -31.184 1.00 85.06 187 ALA A N 1
ATOM 1489 C CA . ALA A 1 187 ? 14.900 6.909 -31.051 1.00 85.06 187 ALA A CA 1
ATOM 1490 C C . ALA A 1 187 ? 14.394 6.466 -29.664 1.00 85.06 187 ALA A C 1
ATOM 1492 O O . ALA A 1 187 ? 13.499 7.101 -29.105 1.00 85.06 187 ALA A O 1
ATOM 1493 N N . ALA A 1 188 ? 14.965 5.400 -29.092 1.00 83.62 188 ALA A N 1
ATOM 1494 C CA . ALA A 1 188 ? 14.630 4.940 -27.744 1.00 83.62 188 ALA A CA 1
ATOM 1495 C C . ALA A 1 188 ? 15.066 5.950 -26.666 1.00 83.62 188 ALA A C 1
ATOM 1497 O O . ALA A 1 188 ? 14.281 6.267 -25.776 1.00 83.62 188 ALA A O 1
ATOM 1498 N N . LEU A 1 189 ? 16.269 6.524 -26.784 1.00 83.38 189 LEU A N 1
ATOM 1499 C CA . LEU A 1 189 ? 16.769 7.566 -25.879 1.00 83.38 189 LEU A CA 1
ATOM 1500 C C . LEU A 1 189 ? 15.948 8.858 -25.957 1.00 83.38 189 LEU A C 1
ATOM 1502 O O . LEU A 1 189 ? 15.691 9.481 -24.930 1.00 83.38 189 LEU A O 1
ATOM 1506 N N . ALA A 1 190 ? 15.492 9.246 -27.151 1.00 82.94 190 ALA A N 1
ATOM 1507 C CA . ALA A 1 190 ? 14.617 10.403 -27.315 1.00 82.94 190 ALA A CA 1
ATOM 1508 C C . ALA A 1 190 ? 13.290 10.215 -26.559 1.00 82.94 190 ALA A C 1
ATOM 1510 O O . ALA A 1 190 ? 12.863 11.118 -25.840 1.00 82.94 190 ALA A O 1
ATOM 1511 N N . LYS A 1 191 ? 12.677 9.024 -26.650 1.00 77.69 191 LYS A N 1
ATOM 1512 C CA . LYS A 1 191 ? 11.466 8.679 -25.884 1.00 77.69 191 LYS A CA 1
ATOM 1513 C C . LYS A 1 191 ? 11.717 8.701 -24.375 1.00 77.69 191 LYS A C 1
ATOM 1515 O O . LYS A 1 191 ? 10.951 9.335 -23.659 1.00 77.69 191 LYS A O 1
ATOM 1520 N N . PHE A 1 192 ? 12.824 8.108 -23.931 1.00 77.19 192 PHE A N 1
ATOM 1521 C CA . PHE A 1 192 ? 13.241 8.104 -22.527 1.00 77.19 192 PHE A CA 1
ATOM 1522 C C . PHE A 1 192 ? 13.404 9.531 -21.970 1.00 77.19 192 PHE A C 1
ATOM 1524 O O . PHE A 1 192 ? 12.851 9.870 -20.928 1.00 77.19 192 PHE A O 1
ATOM 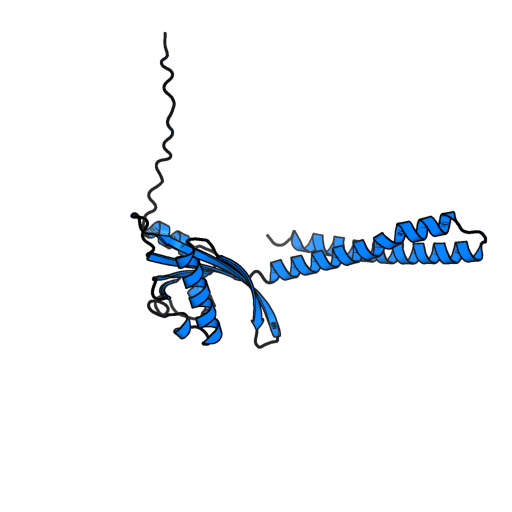1531 N N . SER A 1 193 ? 14.079 10.417 -22.714 1.00 74.62 193 SER A N 1
ATOM 1532 C CA . SER A 1 193 ? 14.268 11.821 -22.314 1.00 74.62 193 SER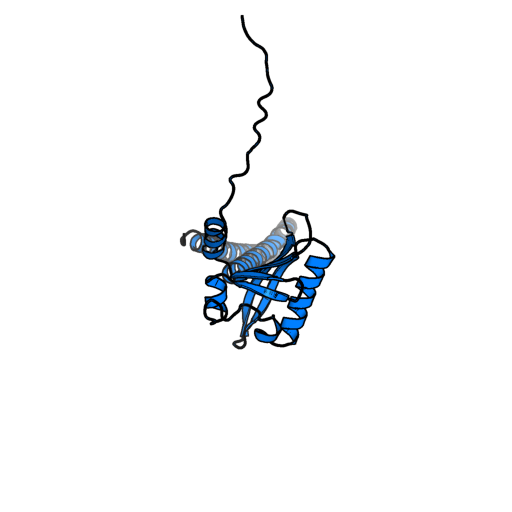 A CA 1
ATOM 1533 C C . SER A 1 193 ? 12.967 12.637 -22.279 1.00 74.62 193 SER A C 1
ATOM 1535 O O . SER A 1 193 ? 12.822 13.546 -21.463 1.00 74.62 193 SER A O 1
ATOM 1537 N N . ALA A 1 194 ? 12.004 12.313 -23.147 1.00 69.62 194 ALA A N 1
ATOM 1538 C CA . ALA A 1 194 ? 10.707 12.980 -23.184 1.00 69.62 194 ALA A CA 1
ATOM 1539 C C . ALA A 1 194 ? 9.780 12.518 -22.043 1.00 69.62 194 ALA A C 1
ATOM 1541 O O . ALA A 1 194 ? 8.980 13.318 -21.558 1.00 69.62 194 ALA A O 1
ATOM 1542 N N . GLY A 1 195 ? 9.903 11.261 -21.601 1.00 61.91 195 GLY A N 1
ATOM 1543 C CA . GLY A 1 195 ? 9.180 10.722 -20.445 1.00 61.91 195 GLY A CA 1
ATOM 1544 C C . GLY A 1 195 ? 9.617 11.352 -19.117 1.00 61.91 195 GLY A C 1
ATOM 1545 O O . GLY A 1 195 ? 8.773 11.731 -18.306 1.00 61.91 195 GLY A O 1
ATOM 1546 N N . ASP A 1 196 ? 10.923 11.566 -18.935 1.00 53.38 196 ASP A N 1
ATOM 1547 C CA . ASP A 1 196 ? 11.508 12.127 -17.705 1.00 53.38 196 ASP A CA 1
ATOM 1548 C C . ASP A 1 196 ? 11.105 13.604 -17.468 1.00 53.38 196 ASP A C 1
ATOM 1550 O O . ASP A 1 196 ? 10.785 14.032 -16.355 1.00 53.38 196 ASP A O 1
ATOM 1554 N N . ALA A 1 197 ? 10.977 14.392 -18.544 1.00 52.44 197 ALA A N 1
ATOM 1555 C CA . ALA A 1 197 ? 10.539 15.791 -18.473 1.00 52.44 197 ALA A CA 1
ATOM 1556 C C . ALA A 1 197 ? 9.053 15.970 -18.078 1.00 52.44 197 ALA A C 1
ATOM 1558 O O . ALA A 1 197 ? 8.656 17.058 -17.648 1.00 52.44 197 ALA A O 1
ATOM 1559 N N . GLY A 1 198 ? 8.227 14.926 -18.218 1.00 46.78 198 GLY A N 1
ATOM 1560 C CA . GLY A 1 198 ? 6.804 14.943 -17.863 1.00 46.78 198 GLY A CA 1
ATOM 1561 C C . GLY A 1 198 ? 6.528 14.710 -16.373 1.00 46.78 198 GLY A C 1
ATOM 1562 O O . GLY A 1 198 ? 5.545 15.238 -15.851 1.00 46.78 198 GLY A O 1
ATOM 1563 N N . SER A 1 199 ? 7.405 13.979 -15.672 1.00 44.47 199 SER A N 1
ATOM 1564 C CA . SER A 1 199 ? 7.204 13.611 -14.261 1.00 44.47 199 SER A CA 1
ATOM 1565 C C . SER A 1 199 ? 7.629 14.704 -13.270 1.00 44.47 199 SER A C 1
ATOM 1567 O O . SER A 1 199 ? 7.110 14.756 -12.160 1.00 44.47 199 SER A O 1
ATOM 1569 N N . SER A 1 200 ? 8.518 15.626 -13.660 1.00 42.94 200 SER A N 1
ATOM 1570 C CA . SER A 1 200 ? 8.997 16.724 -12.793 1.00 42.94 200 SER A CA 1
ATOM 1571 C C . SER A 1 200 ? 8.096 17.975 -12.757 1.00 42.94 200 SER A C 1
ATOM 1573 O O . SER A 1 200 ? 8.472 18.981 -12.161 1.00 42.94 200 SER A O 1
ATOM 1575 N N . ARG A 1 201 ? 6.914 17.970 -13.398 1.00 39.88 201 ARG A N 1
ATOM 1576 C CA . ARG A 1 201 ? 6.025 19.157 -13.489 1.00 39.88 201 ARG A CA 1
ATOM 1577 C C . ARG A 1 201 ? 4.686 19.056 -12.754 1.00 39.88 201 ARG A C 1
ATOM 1579 O O . ARG A 1 201 ? 3.853 19.946 -12.915 1.00 39.88 201 ARG A O 1
ATOM 1586 N N . LYS A 1 202 ? 4.470 18.026 -11.936 1.00 37.81 202 LYS A N 1
ATOM 1587 C CA . LYS A 1 202 ? 3.299 17.936 -11.049 1.00 37.81 202 LYS A CA 1
ATOM 1588 C C . LYS A 1 202 ? 3.751 17.814 -9.592 1.00 37.81 202 LYS A C 1
ATOM 1590 O O . LYS A 1 202 ? 3.811 16.717 -9.053 1.00 37.81 202 LYS A O 1
ATOM 1595 N N . SER A 1 203 ? 4.077 18.952 -8.985 1.00 37.06 203 SER A N 1
ATOM 1596 C CA . SER A 1 203 ? 4.159 19.147 -7.531 1.00 37.06 203 SER A CA 1
ATOM 1597 C C . SER A 1 203 ? 3.431 20.429 -7.172 1.00 37.06 203 SER A C 1
ATOM 1599 O O . SER A 1 203 ? 3.750 21.439 -7.847 1.00 37.06 203 SER A O 1
#

Organism: NCBI:txid2527995

Sequence (203 aa):
MASEDQPRSSSVDGFPVSKELSHALLECMPVNVIFKDLGGRILFANQRFCQESGSRPGELIGKTDYDLFPQEMAEKYRRDDADVLKRGGVLHDVERHLNIDGDIRYVEVFKAPVQDAQGHLIGVQVLFWDVTERKLADEQFENEQKQIKSLTSRIPEIALRLDRVENDSQARETMDALQDVLTRTSAALAKFSAGDAGSSRKS

InterPro domains:
  IPR000014 PAS domain [PS50112] (18-88)
  IPR000014 PAS domain [SM00091] (20-86)
  IPR000014 PAS domain [TIGR00229] (22-140)
  IPR000014 PAS domain [cd00130] (29-131)
  IPR000700 PAS-associated, C-terminal [PS50113] (91-143)
  IPR013656 PAS fold 4 [PF08448] (27-135)
  IPR035965 PAS domain superfamily [SSF55785] (25-136)
  IPR052155 Bacterial biofilm regulation/maintenance [PTHR44757] (18-142)

pLDDT: mean 85.09, std 15.75, range [37.06, 98.25]

Radius of gyration: 28.36 Å; chains: 1; bounding box: 59×44×88 Å